Protein AF-A0A524NA85-F1 (afdb_monomer_lite)

Foldseek 3Di:
DDDDDDDDDDDDDDDDDDDDDDDDDDDDDDDDDDDDDDPPDDDDAQDADDLVCLVVVLVVLLVVLVVLLVVLVPDCLLVVLVVLLVVLVVVLVVLVVVCVVPVLLPDDLVVLVVSLVSLVVSLVSLVVSLVVLVVVLVVLVVVLVVLVSVLSRLVVNLVVCVVVVHDPVSNVSSVVSNVSSVVSNVSSVVSSVSSVVSNVSSVVVSVSSVVVSVVSVVSSVSNVVVVVPPPDDPPVPDPDDPVNVVVVVVVVVVVVVVVVVVVVVVCVVCVVVVVVVVVVVVVVVVVVVVVVVVVVVVVVVVVVVVVVVVVVVVVVVVVVVPPDDDDD

pLDDT: mean 80.87, std 17.35, range [33.59, 98.19]

Sequence (328 aa):
MIAPLLHVVSVLAVGLCLAGSPQPALAQAESPPKPAATEADKPPQPAPIAVADIAGEAAKLESSLKKRVSDVEQSDLVERATKVLDELIAEIATHQESIEAGNIEQLAANDLSRLETTWAATGDELAKLAAALKDAVSKVGDELAEIAVLVDQWKRTGEGARGESAPDTVLAEISSIDKQLEKTRKTLEKHRNDILEVQSRSSKQRDTIQSALEKIQTARSAALGRLLERNSEPLWRVTPSRETFEQGIAELRARYAAANDARERYVSRQRERVVLNLLAMIVLFLMMRRARKVLDTASDSGRAMAAGKELRDALLERFAAGGHAPQG

Radius of gyration: 38.96 Å; chains: 1; bounding box: 89×121×94 Å

Structure (mmCIF, N/CA/C/O backbone):
data_AF-A0A524NA85-F1
#
_entry.id   AF-A0A524NA85-F1
#
loop_
_atom_site.group_PDB
_atom_site.id
_atom_site.type_symbol
_atom_site.label_atom_id
_atom_site.label_alt_id
_atom_site.label_comp_id
_atom_site.label_asym_id
_atom_site.label_entity_id
_atom_site.label_seq_id
_atom_site.pdbx_PDB_ins_code
_atom_site.Cartn_x
_atom_site.Cartn_y
_atom_site.Cartn_z
_atom_site.occupancy
_atom_site.B_iso_or_equiv
_atom_site.auth_seq_id
_atom_site.auth_comp_id
_atom_site.auth_asym_id
_atom_site.auth_atom_id
_atom_site.pdbx_PDB_model_num
ATOM 1 N N . MET A 1 1 ? 5.948 -24.600 8.106 1.00 33.81 1 MET A N 1
ATOM 2 C CA . MET A 1 1 ? 5.390 -25.949 7.881 1.00 33.81 1 MET A CA 1
ATOM 3 C C . MET A 1 1 ? 4.333 -25.859 6.786 1.00 33.81 1 MET A C 1
ATOM 5 O O . MET A 1 1 ? 3.397 -25.102 6.956 1.00 33.81 1 MET A O 1
ATOM 9 N N . ILE A 1 2 ? 4.570 -26.588 5.687 1.00 37.78 2 ILE A N 1
ATOM 10 C CA . ILE A 1 2 ? 3.618 -27.300 4.805 1.00 37.78 2 ILE A CA 1
ATOM 11 C C . ILE A 1 2 ? 2.470 -26.491 4.146 1.00 37.78 2 ILE A C 1
ATOM 13 O O . ILE A 1 2 ? 1.509 -26.090 4.785 1.00 37.78 2 ILE A O 1
ATOM 17 N N . ALA A 1 3 ? 2.593 -26.343 2.819 1.00 46.75 3 ALA A N 1
ATOM 18 C CA . ALA A 1 3 ? 1.582 -25.917 1.836 1.00 46.75 3 ALA A CA 1
ATOM 19 C C . ALA A 1 3 ? 0.400 -26.925 1.734 1.00 46.75 3 ALA A C 1
ATOM 21 O O . ALA A 1 3 ? 0.538 -28.012 2.298 1.00 46.75 3 ALA A O 1
ATOM 22 N N . PRO A 1 4 ? -0.707 -26.682 0.983 1.00 62.34 4 PRO A N 1
ATOM 23 C CA . PRO A 1 4 ? -0.631 -26.729 -0.490 1.00 62.34 4 PRO A CA 1
ATOM 24 C C . PRO A 1 4 ? -1.689 -25.932 -1.306 1.00 62.34 4 PRO A C 1
ATOM 26 O O . PRO A 1 4 ? -2.696 -25.460 -0.796 1.00 62.34 4 PRO A O 1
ATOM 29 N N . LEU A 1 5 ? -1.375 -25.826 -2.607 1.00 44.06 5 LEU A N 1
ATOM 30 C CA . LEU A 1 5 ? -2.202 -25.937 -3.828 1.00 44.06 5 LEU A CA 1
ATOM 31 C C . LEU A 1 5 ? -3.695 -25.517 -3.827 1.00 44.06 5 LEU A C 1
ATOM 33 O O . LEU A 1 5 ? -4.489 -26.004 -3.038 1.00 44.06 5 LEU A O 1
ATOM 37 N N . LEU A 1 6 ? -4.115 -24.621 -4.738 1.00 46.22 6 LEU A N 1
ATOM 38 C CA . LEU A 1 6 ? -4.515 -24.875 -6.150 1.00 46.22 6 LEU A CA 1
ATOM 39 C C . LEU A 1 6 ? -5.863 -25.619 -6.268 1.00 46.22 6 LEU A C 1
ATOM 41 O O . LEU A 1 6 ? -5.888 -26.818 -6.036 1.00 46.22 6 LEU A O 1
ATOM 45 N N . HIS A 1 7 ? -6.925 -24.920 -6.708 1.00 44.62 7 HIS A N 1
ATOM 46 C CA . HIS A 1 7 ? -7.988 -25.371 -7.638 1.00 44.62 7 HIS A CA 1
ATOM 47 C C . HIS A 1 7 ? -9.081 -24.283 -7.777 1.00 44.62 7 HIS A C 1
ATOM 49 O O . HIS A 1 7 ? -9.559 -23.784 -6.769 1.00 44.62 7 HIS A O 1
ATOM 55 N N . VAL A 1 8 ? -9.344 -23.732 -8.975 1.00 43.41 8 VAL A N 1
ATOM 56 C CA . VAL A 1 8 ? -10.322 -24.157 -10.026 1.00 43.41 8 VAL A CA 1
ATOM 57 C C . VAL A 1 8 ? -11.349 -23.006 -10.147 1.00 43.41 8 VAL A C 1
ATOM 59 O O . VAL A 1 8 ? -11.727 -22.443 -9.131 1.00 43.41 8 VAL A O 1
ATOM 62 N N . VAL A 1 9 ? -11.608 -22.402 -11.315 1.00 41.72 9 VAL A N 1
ATOM 63 C CA . VAL A 1 9 ? -12.720 -22.625 -12.284 1.00 41.72 9 VAL A CA 1
ATOM 64 C C . VAL A 1 9 ? -12.604 -21.398 -13.238 1.00 41.72 9 VAL A C 1
ATOM 66 O O . VAL A 1 9 ? -12.523 -20.287 -12.735 1.00 41.72 9 VAL A O 1
ATOM 69 N N . SER A 1 10 ? -12.268 -21.453 -14.536 1.00 36.44 10 SER A N 1
ATOM 70 C CA . SER A 1 10 ? -13.016 -21.880 -15.739 1.00 36.44 10 SER A CA 1
ATOM 71 C C . SER A 1 10 ? -14.399 -21.224 -15.938 1.00 36.44 10 SER A C 1
ATOM 73 O O . SER A 1 10 ? -15.140 -21.096 -14.984 1.00 36.44 10 SER A O 1
ATOM 75 N N . VAL A 1 11 ? -14.783 -20.936 -17.196 1.00 39.78 11 VAL A N 1
ATOM 76 C CA . VAL A 1 11 ? -16.136 -20.500 -17.658 1.00 39.78 11 VAL A CA 1
ATOM 77 C C . VAL A 1 11 ? -16.405 -18.986 -17.435 1.00 39.78 11 VAL A C 1
ATOM 79 O O . VAL A 1 11 ? -16.115 -18.480 -16.365 1.00 39.78 11 VAL A O 1
ATOM 82 N N . LEU A 1 12 ? -16.880 -18.121 -18.350 1.00 33.59 12 LEU A N 1
ATOM 83 C CA . LEU A 1 12 ? -17.753 -18.155 -19.544 1.00 33.59 12 LEU A CA 1
ATOM 84 C C . LEU A 1 12 ? -17.416 -16.877 -20.376 1.00 33.59 12 LEU A C 1
ATOM 86 O O . LEU A 1 12 ? -17.226 -15.819 -19.790 1.00 33.59 12 LEU A O 1
ATOM 90 N N . ALA A 1 13 ? -17.080 -16.916 -21.666 1.00 33.75 13 ALA A N 1
ATOM 91 C CA . ALA A 1 13 ? -17.944 -16.791 -22.851 1.00 33.75 13 ALA A CA 1
ATOM 92 C C . ALA A 1 13 ? -19.014 -15.656 -22.880 1.00 33.75 13 ALA A C 1
ATOM 94 O O . ALA A 1 13 ? -19.858 -15.558 -21.998 1.00 33.75 13 ALA A O 1
ATOM 95 N N . VAL A 1 14 ? -19.038 -14.964 -24.037 1.00 39.09 14 VAL A N 1
ATOM 96 C CA . VAL A 1 14 ? -20.156 -14.250 -24.710 1.00 39.09 14 VAL A CA 1
ATOM 97 C C . VAL A 1 14 ? -20.380 -12.749 -24.425 1.00 39.09 14 VAL A C 1
ATOM 99 O O . VAL A 1 14 ? -20.640 -12.333 -23.305 1.00 39.09 14 VAL A O 1
ATOM 102 N N . GLY A 1 15 ? -20.425 -11.976 -25.524 1.00 34.25 15 GLY A N 1
ATOM 103 C CA . GLY A 1 15 ? -21.054 -10.648 -25.660 1.00 34.25 15 GLY A CA 1
ATOM 104 C C . GLY A 1 15 ? -20.053 -9.581 -26.124 1.00 34.25 15 GLY A C 1
ATOM 105 O O . GLY A 1 15 ? -19.052 -9.382 -25.462 1.00 34.25 15 GLY A O 1
ATOM 106 N N . LEU A 1 16 ? -20.214 -8.853 -27.233 1.00 39.84 16 LEU A N 1
ATOM 107 C CA . LEU A 1 16 ? -21.451 -8.226 -27.689 1.00 39.84 16 LEU A CA 1
ATOM 108 C C . LEU A 1 16 ? -21.350 -7.848 -29.184 1.00 39.84 16 LEU A C 1
ATOM 110 O O . LEU A 1 16 ? -20.453 -7.111 -29.591 1.00 39.84 16 LEU A O 1
ATOM 114 N N . CYS A 1 17 ? -22.284 -8.352 -29.994 1.00 35.56 17 CYS A N 1
ATOM 115 C CA . CYS A 1 17 ? -22.597 -7.821 -31.320 1.00 35.56 17 CYS A CA 1
ATOM 116 C C . CYS A 1 17 ? -23.683 -6.738 -31.218 1.00 35.56 17 CYS A C 1
ATOM 118 O O . CYS A 1 17 ? -24.472 -6.710 -30.277 1.00 35.56 17 CYS A O 1
ATOM 120 N N . LEU A 1 18 ? -23.682 -5.882 -32.239 1.00 43.84 18 LEU A N 1
ATOM 121 C CA . LEU A 1 18 ? -24.542 -4.739 -32.533 1.00 43.84 18 LEU A CA 1
ATOM 122 C C . LEU A 1 18 ? -26.054 -4.900 -32.269 1.00 43.84 18 LEU A C 1
ATOM 124 O O . LEU A 1 18 ? -26.660 -5.867 -32.716 1.00 43.84 18 LEU A O 1
ATOM 128 N N . ALA A 1 19 ? -26.656 -3.839 -31.719 1.00 39.47 19 ALA A N 1
ATOM 129 C CA . ALA A 1 19 ? -27.925 -3.201 -32.125 1.00 39.47 19 ALA A CA 1
ATOM 130 C C . ALA A 1 19 ? -28.069 -1.925 -31.255 1.00 39.47 19 ALA A C 1
ATOM 132 O O . ALA A 1 19 ? -27.921 -2.001 -30.045 1.00 39.47 19 ALA A O 1
ATOM 133 N N . GLY A 1 20 ? -28.243 -0.696 -31.747 1.00 48.06 20 GLY A N 1
ATOM 134 C CA . GLY A 1 20 ? -29.116 -0.289 -32.838 1.00 48.06 20 GLY A CA 1
ATOM 135 C C . GLY A 1 20 ? -30.562 -0.252 -32.345 1.00 48.06 20 GLY A C 1
ATOM 136 O O . GLY A 1 20 ? -31.333 -1.143 -32.679 1.00 48.06 20 GLY A O 1
ATOM 137 N N . SER A 1 21 ? -30.939 0.729 -31.520 1.00 44.69 21 SER A N 1
ATOM 138 C CA . SER A 1 21 ? -32.351 0.988 -31.210 1.00 44.69 21 SER A CA 1
ATOM 139 C C . SER A 1 21 ? -32.636 2.489 -31.092 1.00 44.69 21 SER A C 1
ATOM 141 O O . SER A 1 21 ? -31.825 3.217 -30.517 1.00 44.69 21 SER A O 1
ATOM 143 N N . PRO A 1 22 ? -33.749 2.957 -31.687 1.00 46.53 22 PRO A N 1
ATOM 144 C CA . PRO A 1 22 ? -34.073 4.366 -31.842 1.00 46.53 22 PRO A CA 1
ATOM 145 C C . PRO A 1 22 ? -34.654 4.950 -30.556 1.00 46.53 22 PRO A C 1
ATOM 147 O O . PRO A 1 22 ? -35.386 4.291 -29.820 1.00 46.53 22 PRO A O 1
ATOM 150 N N . GLN A 1 23 ? -34.344 6.218 -30.321 1.00 49.06 23 GLN A N 1
ATOM 151 C CA . GLN A 1 23 ? -34.847 7.014 -29.213 1.00 49.06 23 GLN A CA 1
ATOM 152 C C . GLN A 1 23 ? -36.262 7.516 -29.546 1.00 49.06 23 GLN A C 1
ATOM 154 O O . GLN A 1 23 ? -36.413 8.281 -30.503 1.00 49.06 23 GLN A O 1
ATOM 159 N N . PRO A 1 24 ? -37.312 7.119 -28.804 1.00 51.44 24 PRO A N 1
ATOM 160 C CA . PRO A 1 24 ? -38.609 7.750 -28.938 1.00 51.44 24 PRO A CA 1
ATOM 161 C C . PRO A 1 24 ? -38.590 9.078 -28.179 1.00 51.44 24 PRO A C 1
ATOM 163 O O . PRO A 1 24 ? -38.275 9.139 -26.990 1.00 51.44 24 PRO A O 1
ATOM 166 N N . ALA A 1 25 ? -38.930 10.150 -28.891 1.00 50.50 25 ALA A N 1
ATOM 167 C CA . ALA A 1 25 ? -39.283 11.427 -28.297 1.00 50.50 25 ALA A CA 1
ATOM 168 C C . ALA A 1 25 ? -40.523 11.227 -27.414 1.00 50.50 25 ALA A C 1
ATOM 170 O O . ALA A 1 25 ? -41.603 10.919 -27.920 1.00 50.50 25 ALA A O 1
ATOM 171 N N . LEU A 1 26 ? -40.362 11.384 -26.100 1.00 47.22 26 LEU A N 1
ATOM 172 C CA . LEU A 1 26 ? -41.480 11.454 -25.171 1.00 47.22 26 LEU A CA 1
ATOM 173 C C . LEU A 1 26 ? -41.713 12.902 -24.763 1.00 47.22 26 LEU A C 1
ATOM 175 O O . LEU A 1 26 ? -40.824 13.606 -24.284 1.00 47.22 26 LEU A O 1
ATOM 179 N N . ALA A 1 27 ? -42.947 13.303 -25.035 1.00 43.19 27 ALA A N 1
ATOM 180 C CA . ALA A 1 27 ? -43.560 14.575 -24.747 1.00 43.19 27 ALA A CA 1
ATOM 181 C C . ALA A 1 27 ? -43.449 14.957 -23.265 1.00 43.19 27 ALA A C 1
ATOM 183 O O . ALA A 1 27 ? -43.612 14.125 -22.372 1.00 43.19 27 ALA A O 1
ATOM 184 N N . GLN A 1 28 ? -43.250 16.252 -23.025 1.00 48.69 28 GLN A N 1
ATOM 185 C CA . GLN A 1 28 ? -43.549 16.884 -21.747 1.00 48.69 28 GLN A CA 1
ATOM 186 C C . GLN A 1 28 ? -45.054 16.760 -21.488 1.00 48.69 28 GLN A C 1
ATOM 188 O O . GLN A 1 28 ? -45.861 17.419 -22.140 1.00 48.69 28 GLN A O 1
ATOM 193 N N . ALA A 1 29 ? -45.422 15.889 -20.551 1.00 45.97 29 ALA A N 1
ATOM 194 C CA . ALA A 1 29 ? -46.741 15.871 -19.943 1.00 45.97 29 ALA A CA 1
ATOM 195 C C . ALA A 1 29 ? -46.635 16.544 -18.571 1.00 45.97 29 ALA A C 1
ATOM 197 O O . ALA A 1 29 ? -46.071 16.002 -17.624 1.00 45.97 29 ALA A O 1
ATOM 198 N N . GLU A 1 30 ? -47.150 17.762 -18.508 1.00 51.50 30 GLU A N 1
ATOM 199 C CA . GLU A 1 30 ? -47.366 18.553 -17.306 1.00 51.50 30 GLU A CA 1
ATOM 200 C C . GLU A 1 30 ? -48.639 18.049 -16.607 1.00 51.50 30 GLU A C 1
ATOM 202 O O . GLU A 1 30 ? -49.682 17.949 -17.254 1.00 51.50 30 GLU A O 1
ATOM 207 N N . SER A 1 31 ? -48.564 17.676 -15.322 1.00 46.69 31 SER A N 1
ATOM 208 C CA . SER A 1 31 ? -49.697 17.358 -14.422 1.00 46.69 31 SER A CA 1
ATOM 209 C C . SER A 1 31 ? -49.175 17.117 -12.979 1.00 46.69 31 SER A C 1
ATOM 211 O O . SER A 1 31 ? -48.002 16.787 -12.822 1.00 46.69 31 SER A O 1
ATOM 213 N N . PRO A 1 32 ? -50.004 17.170 -11.912 1.00 48.16 32 PRO A N 1
ATOM 214 C CA . PRO A 1 32 ? -50.450 18.337 -11.130 1.00 48.16 32 PRO A CA 1
ATOM 215 C C . PRO A 1 32 ? -50.028 18.198 -9.630 1.00 48.16 32 PRO A C 1
ATOM 217 O O . PRO A 1 32 ? -49.382 17.214 -9.269 1.00 48.16 32 PRO A O 1
ATOM 220 N N . PRO A 1 33 ? -50.368 19.129 -8.707 1.00 63.00 33 PRO A N 1
ATOM 221 C CA . PRO A 1 33 ? -49.812 19.118 -7.348 1.00 63.00 33 PRO A CA 1
ATOM 222 C C . PRO A 1 33 ? -50.601 18.238 -6.363 1.00 63.00 33 PRO A C 1
ATOM 224 O O . PRO A 1 33 ? -51.818 18.390 -6.250 1.00 63.00 33 PRO A O 1
ATOM 227 N N . LYS A 1 34 ? -49.906 17.383 -5.588 1.00 45.41 34 LYS A N 1
ATOM 228 C CA . LYS A 1 34 ? -50.287 16.864 -4.243 1.00 45.41 34 LYS A CA 1
ATOM 229 C C . LYS A 1 34 ? -49.275 15.804 -3.750 1.00 45.41 34 LYS A C 1
ATOM 231 O O . LYS A 1 34 ? -48.627 15.216 -4.606 1.00 45.41 34 LYS A O 1
ATOM 236 N N . PRO A 1 35 ? -49.279 15.352 -2.475 1.00 47.53 35 PRO A N 1
ATOM 237 C CA . PRO A 1 35 ? -49.564 15.961 -1.164 1.00 47.53 35 PRO A CA 1
ATOM 238 C C . PRO A 1 35 ? -48.346 15.858 -0.202 1.00 47.53 35 PRO A C 1
ATOM 240 O O . PRO A 1 35 ? -47.315 15.290 -0.537 1.00 47.53 35 PRO A O 1
ATOM 243 N N . ALA A 1 36 ? -48.517 16.407 1.006 1.00 46.81 36 ALA A N 1
ATOM 244 C CA . ALA A 1 36 ? -47.624 16.389 2.168 1.00 46.81 36 ALA A CA 1
ATOM 245 C C . ALA A 1 36 ? -46.682 15.175 2.303 1.00 46.81 36 ALA A C 1
ATOM 247 O O . ALA A 1 36 ? -47.109 14.022 2.278 1.00 46.81 36 ALA A O 1
ATOM 248 N N . ALA A 1 37 ? -45.406 15.489 2.537 1.00 45.19 37 ALA A N 1
ATOM 249 C CA . ALA A 1 37 ? -44.364 14.551 2.907 1.00 45.19 37 ALA A CA 1
ATOM 250 C C . ALA A 1 37 ? -44.722 13.830 4.215 1.00 45.19 37 ALA A C 1
ATOM 252 O O . ALA A 1 37 ? -44.787 14.438 5.282 1.00 45.19 37 ALA A O 1
ATOM 253 N N . THR A 1 38 ? -44.938 12.521 4.118 1.00 43.16 38 THR A N 1
ATOM 254 C CA . THR A 1 38 ? -44.753 11.593 5.231 1.00 43.16 38 THR A CA 1
ATOM 255 C C . THR A 1 38 ? -43.283 11.642 5.643 1.00 43.16 38 THR A C 1
ATOM 257 O O . THR A 1 38 ? -42.401 11.566 4.786 1.00 43.16 38 THR A O 1
ATOM 260 N N . GLU A 1 39 ? -43.031 11.801 6.943 1.00 49.53 39 GLU A N 1
ATOM 261 C CA . GLU A 1 39 ? -41.713 11.677 7.563 1.00 49.53 39 GLU A CA 1
ATOM 262 C C . GLU A 1 39 ? -41.069 10.354 7.135 1.00 49.53 39 GLU A C 1
ATOM 264 O O . GLU A 1 39 ? -41.467 9.271 7.563 1.00 49.53 39 GLU A O 1
ATOM 269 N N . ALA A 1 40 ? -40.089 10.451 6.239 1.00 48.12 40 ALA A N 1
ATOM 270 C CA . ALA A 1 40 ? -39.233 9.344 5.871 1.00 48.12 40 ALA A CA 1
ATOM 271 C C . ALA A 1 40 ? -38.269 9.068 7.032 1.00 48.12 40 ALA A C 1
ATOM 273 O O . ALA A 1 40 ? -37.342 9.835 7.292 1.00 48.12 40 ALA A O 1
ATOM 274 N N . ASP A 1 41 ? -38.580 7.994 7.750 1.00 49.19 41 ASP A N 1
ATOM 275 C CA . ASP A 1 41 ? -37.670 6.965 8.253 1.00 49.19 41 ASP A CA 1
ATOM 276 C C . ASP A 1 41 ? -36.226 7.434 8.513 1.00 49.19 41 ASP A C 1
ATOM 278 O O . ASP A 1 41 ? -35.323 7.352 7.676 1.00 49.19 41 ASP A O 1
ATOM 282 N N . LYS A 1 42 ? -36.016 7.960 9.722 1.00 47.09 42 LYS A N 1
ATOM 283 C CA . LYS A 1 42 ? -34.685 8.216 10.271 1.00 47.09 42 LYS A CA 1
ATOM 284 C C . LYS A 1 42 ? -34.080 6.845 10.608 1.00 47.09 42 LYS A C 1
ATOM 286 O O . LYS A 1 42 ? -34.735 6.098 11.335 1.00 47.09 42 LYS A O 1
ATOM 291 N N . PRO A 1 43 ? -32.863 6.501 10.141 1.00 54.38 43 PRO A N 1
ATOM 292 C CA . PRO A 1 43 ? -32.257 5.207 10.445 1.00 54.38 43 PRO A CA 1
ATOM 293 C C . PRO A 1 43 ? -32.261 4.952 11.962 1.00 54.38 43 PRO A C 1
ATOM 295 O O . PRO A 1 43 ? -32.035 5.900 12.730 1.00 54.38 43 PRO A O 1
ATOM 298 N N . PRO A 1 44 ? -32.545 3.709 12.404 1.00 57.38 44 PRO A N 1
ATOM 299 C CA . PRO A 1 44 ? -32.709 3.384 13.811 1.00 57.38 44 PRO A CA 1
ATOM 300 C C . PRO A 1 44 ? -31.453 3.782 14.580 1.00 57.38 44 PRO A C 1
ATOM 302 O O . PRO A 1 44 ? -30.348 3.301 14.338 1.00 57.38 44 PRO A O 1
ATOM 305 N N . GLN A 1 45 ? -31.639 4.730 15.487 1.00 60.31 45 GLN A N 1
ATOM 306 C CA . GLN A 1 45 ? -30.587 5.257 16.337 1.00 60.31 45 GLN A CA 1
ATOM 307 C C . GLN A 1 45 ? -30.122 4.176 17.330 1.00 60.31 45 GLN A C 1
ATOM 309 O O . GLN A 1 45 ? -30.975 3.483 17.885 1.00 60.31 45 GLN A O 1
ATOM 314 N N . PRO A 1 46 ? -28.804 4.034 17.598 1.00 72.12 46 PRO A N 1
ATOM 315 C CA . PRO A 1 46 ? -28.308 3.030 18.539 1.00 72.12 46 PRO A CA 1
ATOM 316 C C . PRO A 1 46 ? -28.941 3.206 19.924 1.00 72.12 46 PRO A C 1
ATOM 318 O O . PRO A 1 46 ? -28.941 4.311 20.480 1.00 72.12 46 PRO A O 1
ATOM 321 N N . ALA A 1 47 ? -29.519 2.121 20.442 1.00 74.69 47 ALA A N 1
ATOM 322 C CA . ALA A 1 47 ? -30.219 2.113 21.719 1.00 74.69 47 ALA A CA 1
ATOM 323 C C . ALA A 1 47 ? -29.229 2.215 22.899 1.00 74.69 47 ALA A C 1
ATOM 325 O O . ALA A 1 47 ? -28.139 1.631 22.830 1.00 74.69 47 ALA A O 1
ATOM 326 N N . PRO A 1 48 ? -29.587 2.947 23.971 1.00 76.31 48 PRO A N 1
ATOM 327 C CA . PRO A 1 48 ? -28.769 3.041 25.176 1.00 76.31 48 PRO A CA 1
ATOM 328 C C . PRO A 1 48 ? -28.647 1.682 25.879 1.00 76.31 48 PRO A C 1
ATOM 330 O O . PRO A 1 48 ? -29.569 0.867 25.846 1.00 76.31 48 PRO A O 1
ATOM 333 N N . ILE A 1 49 ? -27.497 1.450 26.515 1.00 77.56 49 ILE A N 1
ATOM 334 C CA . ILE A 1 49 ? -27.222 0.230 27.287 1.00 77.56 49 ILE A CA 1
ATOM 335 C C . ILE A 1 49 ? -27.887 0.368 28.662 1.00 77.56 49 ILE A C 1
ATOM 337 O O . ILE A 1 49 ? -27.787 1.419 29.297 1.00 77.56 49 ILE A O 1
ATOM 341 N N . ALA A 1 50 ? -28.568 -0.682 29.125 1.00 80.81 50 ALA A N 1
ATOM 342 C CA . ALA A 1 50 ? -29.197 -0.688 30.443 1.00 80.81 50 ALA A CA 1
ATOM 343 C C . ALA A 1 50 ? -28.140 -0.614 31.556 1.00 80.81 50 ALA A C 1
ATOM 345 O O . ALA A 1 50 ? -27.097 -1.260 31.467 1.00 80.81 50 ALA A O 1
ATOM 346 N N . VAL A 1 51 ? -28.428 0.120 32.638 1.00 74.69 51 VAL A N 1
ATOM 347 C CA . VAL A 1 51 ? -27.465 0.369 33.731 1.00 74.69 51 VAL A CA 1
ATOM 348 C C . VAL A 1 51 ? -26.908 -0.923 34.344 1.00 74.69 51 VAL A C 1
ATOM 350 O O . VAL A 1 51 ? -25.738 -0.971 34.717 1.00 74.69 51 VAL A O 1
ATOM 353 N N . ALA A 1 52 ? -27.710 -1.991 34.388 1.00 77.81 52 ALA A N 1
ATOM 354 C CA . ALA A 1 52 ? -27.302 -3.299 34.904 1.00 77.81 52 ALA A CA 1
ATOM 355 C C . ALA A 1 52 ? -26.224 -4.003 34.054 1.00 77.81 52 ALA A C 1
ATOM 357 O O . ALA A 1 52 ? -25.446 -4.787 34.595 1.00 77.81 52 ALA A O 1
ATOM 358 N N . ASP A 1 53 ? -26.151 -3.707 32.754 1.00 87.00 53 ASP A N 1
ATOM 359 C CA . ASP A 1 53 ? -25.263 -4.388 31.803 1.00 87.00 53 ASP A CA 1
ATOM 360 C C . ASP A 1 53 ? -23.968 -3.605 31.522 1.00 87.00 53 ASP A C 1
ATOM 362 O O . ASP A 1 53 ? -23.054 -4.132 30.881 1.00 87.00 53 ASP A O 1
ATOM 366 N N . ILE A 1 54 ? -23.858 -2.365 32.022 1.00 85.06 54 ILE A N 1
ATOM 367 C CA . ILE A 1 54 ? -22.755 -1.436 31.719 1.00 85.06 54 ILE A CA 1
ATOM 368 C C . ILE A 1 54 ? -21.386 -2.063 31.982 1.00 85.06 54 ILE A C 1
ATOM 370 O O . ILE A 1 54 ? -20.543 -2.038 31.091 1.00 85.06 54 ILE A O 1
ATOM 374 N N . ALA A 1 55 ? -21.172 -2.670 33.151 1.00 84.56 55 ALA A N 1
ATOM 375 C CA . ALA A 1 55 ? -19.872 -3.245 33.503 1.00 84.56 55 ALA A CA 1
ATOM 376 C C . ALA A 1 55 ? -19.473 -4.417 32.583 1.00 84.56 55 ALA A C 1
ATOM 378 O O . ALA A 1 55 ? -18.307 -4.588 32.221 1.00 84.56 55 ALA A O 1
ATOM 379 N N . GLY A 1 56 ? -20.452 -5.230 32.167 1.00 87.69 56 GLY A N 1
ATOM 380 C CA . GLY A 1 56 ? -20.222 -6.358 31.266 1.00 87.69 56 GLY A CA 1
ATOM 381 C C . GLY A 1 56 ? -19.881 -5.909 29.845 1.00 87.69 56 GLY A C 1
ATOM 382 O O . GLY A 1 56 ? -18.944 -6.431 29.237 1.00 87.69 56 GLY A O 1
ATOM 383 N N . GLU A 1 57 ? -20.616 -4.930 29.320 1.00 89.25 57 GLU A N 1
ATOM 384 C CA . GLU A 1 57 ? -20.364 -4.358 27.993 1.00 89.25 57 GLU A CA 1
ATOM 385 C C . GLU A 1 57 ? -19.090 -3.504 27.959 1.00 89.25 57 GLU A C 1
ATOM 387 O O . GLU A 1 57 ? -18.342 -3.568 26.981 1.00 89.25 57 GLU A O 1
ATOM 392 N N . ALA A 1 58 ? -18.777 -2.787 29.043 1.00 88.75 58 ALA A N 1
ATOM 393 C CA . ALA A 1 58 ? -17.524 -2.058 29.206 1.00 88.75 58 ALA A CA 1
ATOM 394 C C . ALA A 1 58 ? -16.328 -3.007 29.070 1.00 88.75 58 ALA A C 1
ATOM 396 O O . ALA A 1 58 ? -15.510 -2.827 28.171 1.00 88.75 58 ALA A O 1
ATOM 397 N N . ALA A 1 59 ? -16.269 -4.086 29.859 1.00 90.00 59 ALA A N 1
ATOM 398 C CA . ALA A 1 59 ? -15.160 -5.043 29.813 1.00 90.00 59 ALA A CA 1
ATOM 399 C C . ALA A 1 59 ? -14.966 -5.686 28.423 1.00 90.00 59 ALA A C 1
ATOM 401 O O . ALA A 1 59 ? -13.834 -5.850 27.949 1.00 90.00 59 ALA A O 1
ATOM 402 N N . LYS A 1 60 ? -16.064 -6.028 27.731 1.00 92.19 60 LYS A N 1
ATOM 403 C CA . LYS A 1 60 ? -16.004 -6.531 26.348 1.00 92.19 60 LYS A CA 1
ATOM 404 C C . LYS A 1 60 ? -15.424 -5.477 25.410 1.00 92.19 60 LYS A C 1
ATOM 406 O O . LYS A 1 60 ? -14.524 -5.793 24.626 1.00 92.19 60 LYS A O 1
ATOM 411 N N . LEU A 1 61 ? -15.904 -4.240 25.504 1.00 94.12 61 LEU A N 1
ATOM 412 C CA . LEU A 1 61 ? -15.434 -3.145 24.671 1.00 94.12 61 LEU A CA 1
ATOM 413 C C . LEU A 1 61 ? -13.950 -2.852 24.911 1.00 94.12 61 LEU A C 1
ATOM 415 O O . LEU A 1 61 ? -13.205 -2.764 23.939 1.00 94.12 61 LEU A O 1
ATOM 419 N N . GLU A 1 62 ? -13.490 -2.787 26.160 1.00 92.38 62 GLU A N 1
ATOM 420 C CA . GLU A 1 62 ? -12.073 -2.568 26.478 1.00 92.38 62 GLU A CA 1
ATOM 421 C C . GLU A 1 62 ? -11.177 -3.624 25.816 1.00 92.38 62 GLU A C 1
ATOM 423 O O . GLU A 1 62 ? -10.160 -3.297 25.196 1.00 92.38 62 GLU A O 1
ATOM 428 N N . SER A 1 63 ? -11.578 -4.899 25.884 1.00 93.81 63 SER A N 1
ATOM 429 C CA . SER A 1 63 ? -10.834 -5.991 25.246 1.00 93.81 63 SER A CA 1
ATOM 430 C C . SER A 1 63 ? -10.782 -5.851 23.717 1.00 93.81 63 SER A C 1
ATOM 432 O O . SER A 1 63 ? -9.731 -6.068 23.107 1.00 93.81 63 SER A O 1
ATOM 434 N N . SER A 1 64 ? -11.888 -5.417 23.104 1.00 94.25 64 SER A N 1
ATOM 435 C CA . SER A 1 64 ? -12.000 -5.169 21.664 1.00 94.25 64 SER A CA 1
ATOM 436 C C . SER A 1 64 ? -11.142 -3.980 21.224 1.00 94.25 64 SER A C 1
ATOM 438 O O . SER A 1 64 ? -10.371 -4.094 20.270 1.00 94.25 64 SER A O 1
ATOM 440 N N . LEU A 1 65 ? -11.196 -2.860 21.953 1.00 94.62 65 LEU A N 1
ATOM 441 C CA . LEU A 1 65 ? -10.387 -1.671 21.677 1.00 94.62 65 LEU A CA 1
ATOM 442 C C . LEU A 1 65 ? -8.894 -1.969 21.816 1.00 94.62 65 LEU A C 1
ATOM 444 O O . LEU A 1 65 ? -8.110 -1.609 20.939 1.00 94.62 65 LEU A O 1
ATOM 448 N N . LYS A 1 66 ? -8.495 -2.689 22.872 1.00 93.25 66 LYS A N 1
ATOM 449 C CA . LYS A 1 66 ? -7.100 -3.095 23.071 1.00 93.25 66 LYS A CA 1
ATOM 450 C C . LYS A 1 66 ? -6.597 -3.973 21.928 1.00 93.25 66 LYS A C 1
ATOM 452 O O . LYS A 1 66 ? -5.466 -3.791 21.484 1.00 93.25 66 LYS A O 1
ATOM 457 N N . LYS A 1 67 ? -7.430 -4.895 21.439 1.00 94.25 67 LYS A N 1
ATOM 458 C CA . LYS A 1 67 ? -7.097 -5.725 20.280 1.00 94.25 67 LYS A CA 1
ATOM 459 C C . LYS A 1 67 ? -6.880 -4.873 19.027 1.00 94.25 67 LYS A C 1
ATOM 461 O O . LYS A 1 67 ? -5.834 -5.004 18.411 1.00 94.25 67 LYS A O 1
ATOM 466 N N . ARG A 1 68 ? -7.795 -3.951 18.708 1.00 94.19 68 ARG A N 1
ATOM 467 C CA . ARG A 1 68 ? -7.673 -3.061 17.534 1.00 94.19 68 ARG A CA 1
ATOM 468 C C . ARG A 1 68 ? -6.405 -2.209 17.574 1.00 94.19 68 ARG A C 1
ATOM 470 O O . ARG A 1 68 ? -5.691 -2.121 16.583 1.00 94.19 68 ARG A O 1
ATOM 477 N N . VAL A 1 69 ? -6.087 -1.627 18.734 1.00 92.50 69 VAL A N 1
ATOM 478 C CA . VAL A 1 69 ? -4.830 -0.881 18.916 1.00 92.50 69 VAL A CA 1
ATOM 479 C C . VAL A 1 69 ? -3.621 -1.792 18.702 1.00 92.50 69 VAL A C 1
ATOM 481 O O . VAL A 1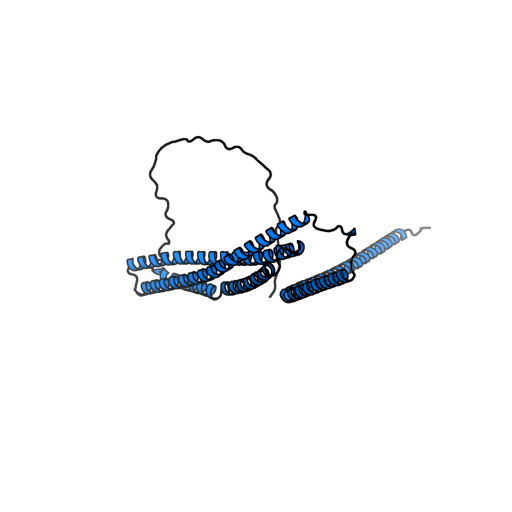 69 ? -2.700 -1.412 17.989 1.00 92.50 69 VAL A O 1
ATOM 484 N N . SER A 1 70 ? -3.640 -3.003 19.262 1.00 93.06 70 SER A N 1
ATOM 485 C CA . SER A 1 70 ? -2.555 -3.971 19.084 1.00 93.06 70 SER A CA 1
ATOM 486 C C . SER A 1 70 ? -2.386 -4.406 17.625 1.00 93.06 70 SER A C 1
ATOM 488 O O . SER A 1 70 ? -1.254 -4.565 17.180 1.00 93.06 70 SER A O 1
ATOM 490 N N . ASP A 1 71 ? -3.477 -4.599 16.883 1.00 90.88 71 ASP A N 1
ATOM 491 C CA . ASP A 1 71 ? -3.440 -4.990 15.470 1.00 90.88 71 ASP A CA 1
ATOM 492 C C . ASP A 1 71 ? -2.791 -3.882 14.616 1.00 90.88 71 ASP A C 1
ATOM 494 O O . ASP A 1 71 ? -1.997 -4.165 13.719 1.00 90.88 71 ASP A O 1
ATOM 498 N N . VAL A 1 72 ? -3.058 -2.613 14.943 1.00 90.81 72 VAL A N 1
ATOM 499 C CA . VAL A 1 72 ? -2.443 -1.444 14.290 1.00 90.81 72 VAL A CA 1
ATOM 500 C C . VAL A 1 72 ? -0.973 -1.284 14.672 1.00 90.81 72 VAL A C 1
ATOM 502 O O . VAL A 1 72 ? -0.144 -1.036 13.803 1.00 90.81 72 VAL A O 1
ATOM 505 N N . GLU A 1 73 ? -0.624 -1.447 15.949 1.00 88.56 73 GLU A N 1
ATOM 506 C CA . GLU A 1 73 ? 0.766 -1.347 16.418 1.00 88.56 73 GLU A CA 1
ATOM 507 C C . GLU A 1 73 ? 1.655 -2.469 15.866 1.00 88.56 73 GLU A C 1
ATOM 509 O O . GLU A 1 73 ? 2.843 -2.257 15.632 1.00 88.56 73 GLU A O 1
ATOM 514 N N . GLN A 1 74 ? 1.089 -3.655 15.633 1.00 90.38 74 GLN A N 1
ATOM 515 C CA . GLN A 1 74 ? 1.789 -4.783 15.012 1.00 90.38 74 GLN A CA 1
ATOM 516 C C . GLN A 1 74 ? 1.779 -4.727 13.479 1.00 90.38 74 GLN A C 1
ATOM 518 O O . GLN A 1 74 ? 2.479 -5.510 12.834 1.00 90.38 74 GLN A O 1
ATOM 523 N N . SER A 1 75 ? 0.994 -3.825 12.886 1.00 90.88 75 SER A N 1
ATOM 524 C CA . SER A 1 75 ? 0.944 -3.638 11.441 1.00 90.88 75 SER A CA 1
ATOM 525 C C . SER A 1 75 ? 2.234 -2.985 10.949 1.00 90.88 75 SER A C 1
ATOM 527 O O . SER A 1 75 ? 2.443 -1.779 11.055 1.00 90.88 75 SER A O 1
ATOM 529 N N . ASP A 1 76 ? 3.083 -3.784 10.314 1.00 92.88 76 ASP A N 1
ATOM 530 C CA . ASP A 1 76 ? 4.278 -3.346 9.588 1.00 92.88 76 ASP A CA 1
ATOM 531 C C . ASP A 1 76 ? 3.948 -2.825 8.174 1.00 92.88 76 ASP A C 1
ATOM 533 O O . ASP A 1 76 ? 4.842 -2.616 7.353 1.00 92.88 76 ASP A O 1
ATOM 537 N N . LEU A 1 77 ? 2.664 -2.628 7.843 1.00 91.81 77 LEU A N 1
ATOM 538 C CA . LEU A 1 77 ? 2.228 -2.235 6.501 1.00 91.81 77 LEU A CA 1
ATOM 539 C C . LEU A 1 77 ? 2.866 -0.920 6.057 1.00 91.81 77 LEU A C 1
ATOM 541 O O . LEU A 1 77 ? 3.407 -0.871 4.958 1.00 91.81 77 LEU A O 1
ATOM 545 N N . VAL A 1 78 ? 2.816 0.124 6.890 1.00 93.88 78 VAL A N 1
ATOM 546 C CA . VAL A 1 78 ? 3.350 1.453 6.541 1.00 93.88 78 VAL A CA 1
ATOM 547 C C . VAL A 1 78 ? 4.862 1.392 6.342 1.00 93.88 78 VAL A C 1
ATOM 549 O O . VAL A 1 78 ? 5.367 1.933 5.362 1.00 93.88 78 VAL A O 1
ATOM 552 N N . GLU A 1 79 ? 5.581 0.689 7.218 1.00 95.12 79 GLU A N 1
ATOM 553 C CA . GLU A 1 79 ? 7.033 0.523 7.115 1.00 95.12 79 GLU A CA 1
ATOM 554 C C . GLU A 1 79 ? 7.414 -0.247 5.843 1.00 95.12 79 GLU A C 1
ATOM 556 O O . GLU A 1 79 ? 8.227 0.224 5.045 1.00 95.12 79 GLU A O 1
ATOM 561 N N . ARG A 1 80 ? 6.768 -1.394 5.591 1.00 94.81 80 ARG A N 1
ATOM 562 C CA . ARG A 1 80 ? 7.001 -2.190 4.377 1.00 94.81 80 ARG A CA 1
ATOM 563 C C . ARG A 1 80 ? 6.643 -1.420 3.113 1.00 94.81 80 ARG A C 1
ATOM 565 O O . ARG A 1 80 ? 7.413 -1.439 2.159 1.00 94.81 80 ARG A O 1
ATOM 572 N N . ALA A 1 81 ? 5.499 -0.739 3.098 1.00 95.06 81 ALA A N 1
ATOM 573 C CA . ALA A 1 81 ? 5.055 0.059 1.962 1.00 95.06 81 ALA A CA 1
ATOM 574 C C . ALA A 1 81 ? 6.008 1.226 1.689 1.00 95.06 81 ALA A C 1
ATOM 576 O O . ALA A 1 81 ? 6.321 1.490 0.532 1.00 95.06 81 ALA A O 1
ATOM 577 N N . THR A 1 82 ? 6.506 1.881 2.740 1.00 96.94 82 THR A N 1
ATOM 578 C CA . THR A 1 82 ? 7.510 2.947 2.633 1.00 96.94 82 THR A CA 1
ATOM 579 C C . THR A 1 82 ? 8.800 2.413 2.031 1.00 96.94 82 THR A C 1
ATOM 581 O O . THR A 1 82 ? 9.285 2.975 1.057 1.00 96.94 82 THR A O 1
ATOM 584 N N . LYS A 1 83 ? 9.308 1.284 2.534 1.00 96.50 83 LYS A N 1
ATOM 585 C CA . LYS A 1 83 ? 10.526 0.663 2.010 1.00 96.50 83 LYS A CA 1
ATOM 586 C C . LYS A 1 83 ? 10.393 0.269 0.537 1.00 96.50 83 LYS A C 1
ATOM 588 O O . LYS A 1 83 ? 11.257 0.610 -0.262 1.00 96.50 83 LYS A O 1
ATOM 593 N N . VAL A 1 84 ? 9.304 -0.412 0.172 1.00 94.50 84 VAL A N 1
ATOM 594 C CA . VAL A 1 84 ? 9.035 -0.788 -1.227 1.00 94.50 84 VAL A CA 1
ATOM 595 C C . VAL A 1 84 ? 8.917 0.458 -2.103 1.00 94.50 84 VAL A C 1
ATOM 597 O O . VAL A 1 84 ? 9.449 0.486 -3.208 1.00 94.50 84 VAL A O 1
ATOM 600 N N . LEU A 1 85 ? 8.254 1.509 -1.616 1.00 96.81 85 LEU A N 1
ATOM 601 C CA . LEU A 1 85 ? 8.144 2.763 -2.350 1.00 96.81 85 LEU A CA 1
ATOM 602 C C . LEU A 1 85 ? 9.506 3.442 -2.538 1.00 96.81 85 LEU A C 1
ATOM 604 O O . LEU A 1 85 ? 9.767 3.947 -3.622 1.00 96.81 85 LEU A O 1
ATOM 608 N N . ASP A 1 86 ? 10.371 3.452 -1.526 1.00 97.25 86 ASP A N 1
ATOM 609 C CA . ASP A 1 86 ? 11.713 4.036 -1.619 1.00 97.25 86 ASP A CA 1
ATOM 610 C C . ASP A 1 86 ? 12.598 3.268 -2.612 1.00 97.25 86 ASP A C 1
ATOM 612 O O . ASP A 1 86 ? 13.300 3.881 -3.418 1.00 97.25 86 ASP A O 1
ATOM 616 N N . GLU A 1 87 ? 12.512 1.934 -2.614 1.00 94.62 87 GLU A N 1
ATOM 617 C CA . GLU A 1 87 ? 13.173 1.077 -3.605 1.00 94.62 87 GLU A CA 1
ATOM 618 C C . GLU A 1 87 ? 12.677 1.390 -5.030 1.00 94.62 87 GLU A C 1
ATOM 620 O O . GLU A 1 87 ? 13.491 1.595 -5.934 1.00 94.62 87 GLU A O 1
ATOM 625 N N . LEU A 1 88 ? 11.358 1.524 -5.218 1.00 93.69 88 LEU A N 1
ATOM 626 C CA . LEU A 1 88 ? 10.759 1.907 -6.501 1.00 93.69 88 LEU A CA 1
ATOM 627 C C . LEU A 1 88 ? 11.159 3.325 -6.932 1.00 93.69 88 LEU A C 1
ATOM 629 O O . LEU A 1 88 ? 11.438 3.543 -8.105 1.00 93.69 88 LEU A O 1
ATOM 633 N N . ILE A 1 89 ? 11.221 4.291 -6.010 1.00 95.75 89 ILE A N 1
ATOM 634 C CA . ILE A 1 89 ? 11.662 5.665 -6.303 1.00 95.75 89 ILE A CA 1
ATOM 635 C C . ILE A 1 89 ? 13.105 5.667 -6.813 1.00 95.75 89 ILE A C 1
ATOM 637 O O . ILE A 1 89 ? 13.406 6.343 -7.796 1.00 95.75 89 ILE A O 1
ATOM 641 N N . ALA A 1 90 ? 13.997 4.909 -6.171 1.00 94.88 90 ALA A N 1
ATOM 642 C CA . ALA A 1 90 ? 15.387 4.803 -6.602 1.00 94.88 90 ALA A CA 1
ATOM 643 C C . ALA A 1 90 ? 15.510 4.152 -7.992 1.00 94.88 90 ALA A C 1
ATOM 645 O O . ALA A 1 90 ? 16.316 4.583 -8.822 1.00 94.88 90 ALA A O 1
ATOM 646 N N . GLU A 1 91 ? 14.686 3.140 -8.270 1.00 91.69 91 GLU A N 1
ATOM 647 C CA . GLU A 1 91 ? 14.620 2.507 -9.585 1.00 91.69 91 GLU A CA 1
ATOM 648 C C . GLU A 1 91 ? 14.091 3.466 -10.665 1.00 91.69 91 GLU A C 1
ATOM 650 O O . GLU A 1 91 ? 14.723 3.610 -11.711 1.00 91.69 91 GLU A O 1
ATOM 655 N N . ILE A 1 92 ? 13.004 4.196 -10.390 1.00 92.44 92 ILE A N 1
ATOM 656 C CA . ILE A 1 92 ? 12.458 5.235 -11.278 1.00 92.44 92 ILE A CA 1
ATOM 657 C C . ILE A 1 92 ? 13.517 6.295 -11.589 1.00 92.44 92 ILE A C 1
ATOM 659 O O . ILE A 1 92 ? 13.700 6.646 -12.752 1.00 92.44 92 ILE A O 1
ATOM 663 N N . ALA A 1 93 ? 14.246 6.775 -10.578 1.00 93.38 93 ALA A N 1
ATOM 664 C CA . ALA A 1 93 ? 15.306 7.762 -10.767 1.00 93.38 93 ALA A CA 1
ATOM 665 C C . ALA A 1 93 ? 16.425 7.236 -11.682 1.00 93.38 93 ALA A C 1
ATOM 667 O O . ALA A 1 93 ? 16.871 7.944 -12.582 1.00 93.38 93 ALA A O 1
ATOM 668 N N . THR A 1 94 ? 16.821 5.971 -11.509 1.00 90.25 94 THR A N 1
ATOM 669 C CA . THR A 1 94 ? 17.826 5.313 -12.363 1.00 90.25 94 THR A CA 1
ATOM 670 C C . THR A 1 94 ? 17.346 5.211 -13.814 1.00 90.25 94 THR A C 1
ATOM 672 O O . THR A 1 94 ? 18.088 5.510 -14.752 1.00 90.25 94 THR A O 1
ATOM 675 N N . HIS A 1 95 ? 16.089 4.811 -14.025 1.00 87.19 95 HIS A N 1
ATOM 676 C CA . HIS A 1 95 ? 15.506 4.736 -15.367 1.00 87.19 95 HIS A CA 1
ATOM 677 C C . HIS A 1 95 ? 15.366 6.119 -15.997 1.00 87.19 95 HIS A C 1
ATOM 679 O O . HIS A 1 95 ? 15.564 6.271 -17.203 1.00 87.19 95 HIS A O 1
ATOM 685 N N . GLN A 1 96 ? 15.064 7.140 -15.201 1.00 89.56 96 GLN A N 1
ATOM 686 C CA . GLN A 1 96 ? 14.951 8.507 -15.682 1.00 89.56 96 GLN A CA 1
ATOM 687 C C . GLN A 1 96 ? 16.305 9.076 -16.110 1.00 89.56 96 GLN A C 1
ATOM 689 O O . GLN A 1 96 ? 16.396 9.658 -17.188 1.00 89.56 96 GLN A O 1
ATOM 694 N N . GLU A 1 97 ? 17.371 8.820 -15.353 1.00 87.31 97 GLU A N 1
ATOM 695 C CA . GLU A 1 97 ? 18.731 9.189 -15.755 1.00 87.31 97 GLU A CA 1
ATOM 696 C C . GLU A 1 97 ? 19.108 8.546 -17.099 1.00 87.31 97 GLU A C 1
ATOM 698 O O . GLU A 1 97 ? 19.720 9.193 -17.943 1.00 87.31 97 GLU A O 1
ATOM 703 N N . SER A 1 98 ? 18.664 7.311 -17.370 1.00 80.25 98 SER A N 1
ATOM 704 C CA . SER A 1 98 ? 18.899 6.668 -18.672 1.00 80.25 98 SER A CA 1
ATOM 705 C C . SER A 1 98 ? 18.198 7.377 -19.843 1.00 80.25 98 SER A C 1
ATOM 707 O O . SER A 1 98 ? 18.745 7.420 -20.947 1.00 80.25 98 SER A O 1
ATOM 709 N N . ILE A 1 99 ? 17.021 7.969 -19.597 1.00 82.19 99 ILE A N 1
ATOM 710 C CA . ILE A 1 99 ? 16.271 8.777 -20.573 1.00 82.19 99 ILE A CA 1
ATOM 711 C C . ILE A 1 99 ? 16.927 10.138 -20.793 1.00 82.19 99 ILE A C 1
ATOM 713 O O . ILE A 1 99 ? 16.855 10.676 -21.893 1.00 82.19 99 ILE A O 1
ATOM 717 N N . GLU A 1 100 ? 17.511 10.723 -19.751 1.00 82.25 100 GLU A N 1
ATOM 718 C CA . GLU A 1 100 ? 18.132 12.047 -19.824 1.00 82.25 100 GLU A CA 1
ATOM 719 C C . GLU A 1 100 ? 19.555 11.981 -20.401 1.00 82.25 100 GLU A C 1
ATOM 721 O O . GLU A 1 100 ? 19.949 12.855 -21.172 1.00 82.25 100 GLU A O 1
ATOM 726 N N . ALA A 1 101 ? 20.314 10.929 -20.079 1.00 78.81 101 ALA A N 1
ATOM 727 C CA . ALA A 1 101 ? 21.679 10.723 -20.560 1.00 78.81 101 ALA A CA 1
ATOM 728 C C . ALA A 1 101 ? 21.733 10.208 -22.006 1.00 78.81 101 ALA A C 1
ATOM 730 O O . ALA A 1 101 ? 22.617 10.588 -22.777 1.00 78.81 101 ALA A O 1
ATOM 731 N N . GLY A 1 102 ? 20.804 9.331 -22.391 1.00 65.88 102 GLY A N 1
ATOM 732 C CA . GLY A 1 102 ? 20.631 8.930 -23.780 1.00 65.88 102 GLY A CA 1
ATOM 733 C C . GLY A 1 102 ? 19.713 9.929 -24.454 1.00 65.88 102 GLY A C 1
ATOM 734 O O . GLY A 1 102 ? 18.588 10.084 -24.011 1.00 65.88 102 GLY A O 1
ATOM 735 N N . ASN A 1 103 ? 20.135 10.593 -25.530 1.00 77.06 103 ASN A N 1
ATOM 736 C CA . ASN A 1 103 ? 19.198 11.361 -26.347 1.00 77.06 103 ASN A CA 1
ATOM 737 C C . ASN A 1 103 ? 18.093 10.400 -26.828 1.00 77.06 103 ASN A C 1
ATOM 739 O O . ASN A 1 103 ? 18.313 9.664 -27.789 1.00 77.06 103 ASN A O 1
ATOM 743 N N . ILE A 1 104 ? 16.953 10.344 -26.123 1.00 82.25 104 ILE A N 1
ATOM 744 C CA . ILE A 1 104 ? 15.923 9.302 -26.285 1.00 82.25 104 ILE A CA 1
ATOM 745 C C . ILE A 1 104 ? 15.421 9.234 -27.727 1.00 82.25 104 ILE A C 1
ATOM 747 O O . ILE A 1 104 ? 15.054 8.178 -28.233 1.00 82.25 104 ILE A O 1
ATOM 751 N N . GLU A 1 105 ? 15.491 10.362 -28.426 1.00 79.56 105 GLU A N 1
ATOM 752 C CA . GLU A 1 105 ? 15.139 10.480 -29.827 1.00 79.56 105 GLU A CA 1
ATOM 753 C C . GLU A 1 105 ? 16.097 9.736 -30.766 1.00 79.56 105 GLU A C 1
ATOM 755 O O . GLU A 1 105 ? 15.710 9.419 -31.885 1.00 79.56 105 GLU A O 1
ATOM 760 N N . GLN A 1 106 ? 17.343 9.477 -30.372 1.00 79.19 106 GLN A N 1
ATOM 761 C CA . GLN A 1 106 ? 18.356 8.770 -31.169 1.00 79.19 106 GLN A CA 1
ATOM 762 C C . GLN A 1 106 ? 18.438 7.270 -30.855 1.00 79.19 106 GLN A C 1
ATOM 764 O O . GLN A 1 106 ? 19.155 6.545 -31.547 1.00 79.19 106 GLN A O 1
ATOM 769 N N . LEU A 1 107 ? 17.712 6.788 -29.841 1.00 82.12 107 LEU A N 1
ATOM 770 C CA . LEU A 1 107 ? 17.694 5.368 -29.496 1.00 82.12 107 LEU A CA 1
ATOM 771 C C . LEU A 1 107 ? 17.052 4.529 -30.608 1.00 82.12 107 LEU A C 1
ATOM 773 O O . LEU A 1 107 ? 16.101 4.941 -31.277 1.00 82.12 107 LEU A O 1
ATOM 777 N N . ALA A 1 108 ? 17.557 3.306 -30.782 1.00 83.69 108 ALA A N 1
ATOM 778 C CA . ALA A 1 108 ? 16.966 2.356 -31.712 1.00 83.69 108 ALA A CA 1
ATOM 779 C C . ALA A 1 108 ? 15.584 1.896 -31.217 1.00 83.69 108 ALA A C 1
ATOM 781 O O . ALA A 1 108 ? 15.329 1.802 -30.015 1.00 83.69 108 ALA A O 1
ATOM 782 N N . ALA A 1 109 ? 14.699 1.517 -32.145 1.00 83.81 109 ALA A N 1
ATOM 783 C CA . ALA A 1 109 ? 13.335 1.082 -31.821 1.00 83.81 109 ALA A CA 1
ATOM 784 C C . ALA A 1 109 ? 13.284 -0.085 -30.810 1.00 83.81 109 ALA A C 1
ATOM 786 O O . ALA A 1 109 ? 12.387 -0.139 -29.968 1.00 83.81 109 ALA A O 1
ATOM 787 N N . ASN A 1 110 ? 14.264 -0.994 -30.858 1.00 83.38 110 ASN A N 1
ATOM 788 C CA . ASN A 1 110 ? 14.370 -2.108 -29.913 1.00 83.38 110 ASN A CA 1
ATOM 789 C C . ASN A 1 110 ? 14.707 -1.638 -28.488 1.00 83.38 110 ASN A C 1
ATOM 791 O O . ASN A 1 110 ? 14.155 -2.172 -27.526 1.00 83.38 110 ASN A O 1
ATOM 795 N N . ASP A 1 111 ? 15.576 -0.634 -28.350 1.00 86.44 111 ASP A N 1
ATOM 796 C CA . ASP A 1 111 ? 15.951 -0.078 -27.047 1.00 86.44 111 ASP A CA 1
ATOM 797 C C . ASP A 1 111 ? 14.771 0.683 -26.428 1.00 86.44 111 ASP A C 1
ATOM 799 O O . ASP A 1 111 ? 14.479 0.503 -25.246 1.00 86.44 111 ASP A O 1
ATOM 803 N N . LEU A 1 112 ? 14.014 1.430 -27.243 1.00 88.81 112 LEU A N 1
ATOM 804 C CA . LEU A 1 112 ? 12.775 2.092 -26.818 1.00 88.81 112 LEU A CA 1
ATOM 805 C C . LEU A 1 112 ? 11.716 1.091 -26.333 1.00 88.81 112 LEU A C 1
ATOM 807 O O . LEU A 1 112 ? 11.108 1.306 -25.291 1.00 88.81 112 LEU A O 1
ATOM 811 N N . SER A 1 113 ? 11.523 -0.031 -27.036 1.00 89.56 113 SER A N 1
ATOM 812 C CA . SER A 1 113 ? 10.569 -1.069 -26.615 1.00 89.56 113 SER A CA 1
ATOM 813 C C . SER A 1 113 ? 10.986 -1.757 -25.307 1.00 89.56 113 SER A C 1
ATOM 815 O O . SER A 1 113 ? 10.144 -2.066 -24.457 1.00 89.56 113 SER A O 1
ATOM 817 N N . ARG A 1 114 ? 12.291 -1.972 -25.107 1.00 89.88 114 ARG A N 1
ATOM 818 C CA . ARG A 1 114 ? 12.822 -2.503 -23.846 1.00 89.88 114 ARG A CA 1
ATOM 819 C C . ARG A 1 114 ? 12.618 -1.520 -22.694 1.00 89.88 114 ARG A C 1
ATOM 821 O O . ARG A 1 114 ? 12.265 -1.942 -21.591 1.00 89.88 114 ARG A O 1
ATOM 828 N N . LEU A 1 115 ? 12.825 -0.233 -22.951 1.00 91.00 115 LEU A N 1
ATOM 829 C CA . LEU A 1 115 ? 12.614 0.825 -21.975 1.00 91.00 115 LEU A CA 1
ATOM 830 C C . LEU A 1 115 ? 11.128 0.927 -21.599 1.00 91.00 115 LEU A C 1
ATOM 832 O O . LEU A 1 115 ? 10.809 0.881 -20.417 1.00 91.00 115 LEU A O 1
ATOM 836 N N . GLU A 1 116 ? 10.225 0.931 -22.583 1.00 92.69 116 GLU A N 1
ATOM 837 C CA . GLU A 1 116 ? 8.766 0.883 -22.384 1.00 92.69 116 GLU A CA 1
ATOM 838 C C . GLU A 1 116 ? 8.359 -0.284 -21.472 1.00 92.69 116 GLU A C 1
ATOM 840 O O . GLU A 1 116 ? 7.657 -0.088 -20.484 1.00 92.69 116 GLU A O 1
ATOM 845 N N . THR A 1 117 ? 8.871 -1.488 -21.750 1.00 93.62 117 THR A N 1
ATOM 846 C CA . THR A 1 117 ? 8.587 -2.686 -20.941 1.00 93.62 117 THR A CA 1
ATOM 847 C C . THR A 1 117 ? 9.080 -2.533 -19.501 1.00 93.62 117 THR A C 1
ATOM 849 O O . THR A 1 117 ? 8.398 -2.943 -18.565 1.00 93.62 117 THR A O 1
ATOM 852 N N . THR A 1 118 ? 10.262 -1.942 -19.320 1.00 92.06 118 THR A N 1
ATOM 853 C CA . THR A 1 118 ? 10.846 -1.704 -17.992 1.00 92.06 118 THR A CA 1
ATOM 854 C C . THR A 1 118 ? 9.992 -0.727 -17.184 1.00 92.06 118 THR A C 1
ATOM 856 O O . THR A 1 118 ? 9.582 -1.052 -16.074 1.00 92.06 118 THR A O 1
ATOM 859 N N . TRP A 1 119 ? 9.644 0.424 -17.766 1.00 94.94 119 TRP A N 1
ATOM 860 C CA . TRP A 1 119 ? 8.791 1.423 -17.116 1.00 94.94 119 TRP A CA 1
ATOM 861 C C . TRP A 1 119 ? 7.386 0.894 -16.815 1.00 94.94 119 TRP A C 1
ATOM 863 O O . TRP A 1 119 ? 6.853 1.158 -15.738 1.00 94.94 119 TRP A O 1
ATOM 873 N N . ALA A 1 120 ? 6.799 0.117 -17.730 1.00 94.62 120 ALA A N 1
ATOM 874 C CA . ALA A 1 120 ? 5.502 -0.517 -17.514 1.00 94.62 120 ALA A CA 1
ATOM 875 C C . ALA A 1 120 ? 5.541 -1.502 -16.334 1.00 94.62 120 ALA A C 1
ATOM 877 O O . ALA A 1 120 ? 4.650 -1.475 -15.489 1.00 94.62 120 ALA A O 1
ATOM 878 N N . ALA A 1 121 ? 6.601 -2.311 -16.218 1.00 93.31 121 ALA A N 1
ATOM 879 C CA . ALA A 1 121 ? 6.765 -3.240 -15.101 1.00 93.31 121 ALA A CA 1
ATOM 880 C C . ALA A 1 121 ? 6.867 -2.511 -13.747 1.00 93.31 121 ALA A C 1
ATOM 882 O O . ALA A 1 121 ? 6.187 -2.892 -12.794 1.00 93.31 121 ALA A O 1
ATOM 883 N N . THR A 1 122 ? 7.649 -1.428 -13.667 1.00 93.25 122 THR A N 1
ATOM 884 C CA . THR A 1 122 ? 7.714 -0.579 -12.463 1.00 93.25 122 THR A CA 1
ATOM 885 C C . THR A 1 122 ? 6.353 0.065 -12.157 1.00 93.25 122 THR A C 1
ATOM 887 O O . THR A 1 122 ? 5.933 0.128 -11.000 1.00 93.25 122 THR A O 1
ATOM 890 N N . GLY A 1 123 ? 5.619 0.489 -13.192 1.00 94.50 123 GLY A N 1
ATOM 891 C CA . GLY A 1 123 ? 4.253 1.006 -13.073 1.00 94.50 123 GLY A CA 1
ATOM 892 C C . GLY A 1 123 ? 3.274 -0.011 -12.484 1.00 94.50 123 GLY A C 1
ATOM 893 O O . GLY A 1 123 ? 2.495 0.332 -11.592 1.00 94.50 123 GLY A O 1
ATOM 894 N N . ASP A 1 124 ? 3.356 -1.271 -12.912 1.00 95.44 124 ASP A N 1
ATOM 895 C CA . ASP A 1 124 ? 2.534 -2.366 -12.391 1.00 95.44 124 ASP A CA 1
ATOM 896 C C . ASP A 1 124 ? 2.822 -2.660 -10.912 1.00 95.44 124 ASP A C 1
ATOM 898 O O . ASP A 1 124 ? 1.904 -2.942 -10.135 1.00 95.44 124 ASP A O 1
ATOM 902 N N . GLU A 1 125 ? 4.089 -2.607 -10.493 1.00 94.19 125 GLU A N 1
ATOM 903 C CA . GLU A 1 125 ? 4.468 -2.774 -9.086 1.00 94.19 125 GLU A CA 1
ATOM 904 C C . GLU A 1 125 ? 3.920 -1.638 -8.216 1.00 94.19 125 GLU A C 1
ATOM 906 O O . GLU A 1 125 ? 3.309 -1.890 -7.171 1.00 94.19 125 GLU A O 1
ATOM 911 N N . LEU A 1 126 ? 4.023 -0.397 -8.693 1.00 95.88 126 LEU A N 1
ATOM 912 C CA . LEU A 1 126 ? 3.454 0.768 -8.023 1.00 95.88 126 LEU A CA 1
ATOM 913 C C . LEU A 1 126 ? 1.916 0.719 -7.964 1.00 95.88 126 LEU A C 1
ATOM 915 O O . LEU A 1 126 ? 1.311 1.136 -6.973 1.00 95.88 126 LEU A O 1
ATOM 919 N N . ALA A 1 127 ? 1.260 0.190 -9.001 1.00 95.75 127 ALA A N 1
ATOM 920 C CA . ALA A 1 127 ? -0.188 -0.006 -9.025 1.00 95.75 127 ALA A CA 1
ATOM 921 C C . ALA A 1 127 ? -0.648 -1.036 -7.981 1.00 95.75 127 ALA A C 1
ATOM 923 O O . ALA A 1 127 ? -1.625 -0.790 -7.270 1.00 95.75 127 ALA A O 1
ATOM 924 N N . LYS A 1 128 ? 0.083 -2.149 -7.826 1.00 94.81 128 LYS A N 1
ATOM 925 C CA . LYS A 1 128 ? -0.184 -3.154 -6.779 1.00 94.81 128 LYS A CA 1
ATOM 926 C C . LYS A 1 128 ? -0.029 -2.564 -5.380 1.00 94.81 128 LYS A C 1
ATOM 928 O O . LYS A 1 128 ? -0.899 -2.778 -4.537 1.00 94.81 128 LYS A O 1
ATOM 933 N N . LEU A 1 129 ? 1.036 -1.793 -5.146 1.00 95.75 129 LEU A N 1
ATOM 934 C CA . LEU A 1 129 ? 1.241 -1.097 -3.875 1.00 95.75 129 LEU A CA 1
ATOM 935 C C . LEU A 1 129 ? 0.080 -0.137 -3.578 1.00 95.75 129 LEU A C 1
ATOM 937 O O . LEU A 1 129 ? -0.473 -0.147 -2.482 1.00 95.75 129 LEU A O 1
ATOM 941 N N . ALA A 1 130 ? -0.339 0.653 -4.566 1.00 95.56 130 ALA A N 1
ATOM 942 C CA . ALA A 1 130 ? -1.441 1.594 -4.400 1.00 95.56 130 ALA A CA 1
ATOM 943 C C . ALA A 1 130 ? -2.792 0.914 -4.133 1.00 95.56 130 ALA A C 1
ATOM 945 O O . ALA A 1 130 ? -3.578 1.433 -3.342 1.00 95.56 130 ALA A O 1
ATOM 946 N N . ALA A 1 131 ? -3.058 -0.241 -4.750 1.00 96.25 131 ALA A N 1
ATOM 947 C CA . ALA A 1 131 ? -4.246 -1.037 -4.451 1.00 96.25 131 ALA A CA 1
ATOM 948 C C . ALA A 1 131 ? -4.231 -1.535 -2.996 1.00 96.25 131 ALA A C 1
ATOM 950 O O . ALA A 1 131 ? -5.205 -1.339 -2.275 1.00 96.25 131 ALA A O 1
ATOM 951 N N . ALA A 1 132 ? -3.097 -2.070 -2.529 1.00 94.62 132 ALA A N 1
ATOM 952 C CA . ALA A 1 132 ? -2.946 -2.510 -1.143 1.00 94.62 132 ALA A CA 1
ATOM 953 C C . ALA A 1 132 ? -3.129 -1.359 -0.132 1.00 94.62 132 ALA A C 1
ATOM 955 O O . ALA A 1 132 ? -3.791 -1.535 0.890 1.00 94.62 132 ALA A O 1
ATOM 956 N N . LEU A 1 133 ? -2.590 -0.169 -0.429 1.00 95.69 133 LEU A N 1
ATOM 957 C CA . LEU A 1 133 ? -2.775 1.028 0.401 1.00 95.69 133 LEU A CA 1
ATOM 958 C C . LEU A 1 133 ? -4.239 1.482 0.422 1.00 95.69 133 LEU A C 1
ATOM 960 O O . LEU A 1 133 ? -4.761 1.804 1.485 1.00 95.69 133 LEU A O 1
ATOM 964 N N . LYS A 1 134 ? -4.922 1.471 -0.729 1.00 96.25 134 LYS A N 1
ATOM 965 C CA . LYS A 1 134 ? -6.346 1.817 -0.821 1.00 96.25 134 LYS A CA 1
ATOM 966 C C . LYS A 1 134 ? -7.204 0.885 0.036 1.00 96.25 134 LYS A C 1
ATOM 968 O O . LYS A 1 134 ? -8.051 1.367 0.787 1.00 96.25 134 LYS A O 1
ATOM 973 N N . ASP A 1 135 ? -6.961 -0.419 -0.046 1.00 95.75 135 ASP A N 1
ATOM 974 C CA . ASP A 1 135 ? -7.676 -1.411 0.758 1.00 95.75 135 ASP A CA 1
ATOM 975 C C . ASP A 1 135 ? -7.421 -1.200 2.256 1.00 95.75 135 ASP A C 1
ATOM 977 O O . ASP A 1 135 ? -8.347 -1.293 3.062 1.00 95.75 135 ASP A O 1
ATOM 981 N N . ALA A 1 136 ? -6.186 -0.862 2.641 1.00 94.75 136 ALA A N 1
ATOM 982 C CA . ALA A 1 136 ? -5.845 -0.544 4.025 1.00 94.75 136 ALA A CA 1
ATOM 983 C C . ALA A 1 136 ? -6.565 0.719 4.532 1.00 94.75 136 ALA A C 1
ATOM 985 O O . ALA A 1 136 ? -7.141 0.692 5.618 1.00 94.75 136 ALA A O 1
ATOM 986 N N . VAL A 1 137 ? -6.609 1.797 3.737 1.00 96.56 137 VAL A N 1
ATOM 987 C CA . VAL A 1 137 ? -7.369 3.014 4.084 1.00 96.56 137 VAL A CA 1
ATOM 988 C C . VAL A 1 137 ? -8.856 2.710 4.250 1.00 96.56 137 VAL A C 1
ATOM 990 O O . VAL A 1 137 ? -9.468 3.237 5.176 1.00 96.56 137 VAL A O 1
ATOM 993 N N . SER A 1 138 ? -9.435 1.870 3.383 1.00 96.19 138 SER A N 1
ATOM 994 C CA . SER A 1 138 ? -10.845 1.474 3.492 1.00 96.19 138 SER A CA 1
ATOM 995 C C . SER A 1 138 ? -11.113 0.754 4.809 1.00 96.19 138 SER A C 1
ATOM 997 O O . SER A 1 138 ? -12.000 1.166 5.545 1.00 96.19 138 SER A O 1
ATOM 999 N N . LYS A 1 139 ? -10.292 -0.247 5.154 1.00 95.06 139 LYS A N 1
ATOM 1000 C CA . LYS A 1 139 ? -10.439 -1.009 6.405 1.00 95.06 139 LYS A CA 1
ATOM 1001 C C . LYS A 1 139 ? -10.363 -0.116 7.640 1.00 95.06 139 LYS A C 1
ATOM 1003 O O . LYS A 1 139 ? -11.226 -0.197 8.504 1.00 95.06 139 LYS A O 1
ATOM 1008 N N . VAL A 1 140 ? -9.375 0.780 7.706 1.00 96.00 140 VAL A N 1
ATOM 1009 C CA . VAL A 1 140 ? -9.260 1.726 8.831 1.00 96.00 140 VAL A CA 1
ATOM 1010 C C . VAL A 1 140 ? -10.437 2.711 8.848 1.00 96.00 140 VAL A C 1
ATOM 1012 O O . VAL A 1 140 ? -10.888 3.123 9.913 1.00 96.00 140 VAL A O 1
ATOM 1015 N N . GLY A 1 141 ? -10.959 3.087 7.677 1.00 96.06 141 GLY A N 1
ATOM 1016 C CA . GLY A 1 141 ? -12.174 3.892 7.552 1.00 96.06 141 GLY A CA 1
ATOM 1017 C C . GLY A 1 141 ? -13.407 3.200 8.135 1.00 96.06 141 GLY A C 1
ATOM 1018 O O . GLY A 1 141 ? -14.149 3.834 8.885 1.00 96.06 141 GLY A O 1
ATOM 1019 N N . ASP A 1 142 ? -13.582 1.911 7.849 1.00 96.25 142 ASP A N 1
ATOM 1020 C CA . ASP A 1 142 ? -14.673 1.095 8.388 1.00 96.25 142 ASP A CA 1
ATOM 1021 C C . ASP A 1 142 ? -14.557 0.969 9.918 1.00 96.25 142 ASP A C 1
ATOM 1023 O O . ASP A 1 142 ? -15.527 1.202 10.639 1.00 96.25 142 ASP A O 1
ATOM 1027 N N . GLU A 1 143 ? -13.351 0.722 10.443 1.00 94.81 143 GLU A N 1
ATOM 1028 C CA . GLU A 1 143 ? -13.104 0.675 11.891 1.00 94.81 143 GLU A CA 1
ATOM 1029 C C . GLU A 1 143 ? -13.380 2.018 12.588 1.00 94.81 143 GLU A C 1
ATOM 1031 O O . GLU A 1 143 ? -13.945 2.052 13.683 1.00 94.81 143 GLU A O 1
ATOM 1036 N N . LEU A 1 144 ? -13.017 3.142 11.962 1.00 97.38 144 LEU A N 1
ATOM 1037 C CA . LEU A 1 144 ? -13.332 4.476 12.481 1.00 97.38 144 LEU A CA 1
ATOM 1038 C C . LEU A 1 144 ? -14.842 4.742 12.499 1.00 97.38 144 LEU A C 1
ATOM 1040 O O . LEU A 1 144 ? -15.335 5.361 13.444 1.00 97.38 144 LEU A O 1
ATOM 1044 N N . ALA A 1 145 ? -15.577 4.269 11.489 1.00 96.38 145 ALA A N 1
ATOM 1045 C CA . ALA A 1 145 ? -17.033 4.373 11.455 1.00 96.38 145 ALA A CA 1
ATOM 1046 C C . ALA A 1 145 ? -17.683 3.539 12.573 1.00 96.38 145 ALA A C 1
ATOM 1048 O O . ALA A 1 145 ? -18.585 4.028 13.254 1.00 96.38 145 ALA A O 1
ATOM 1049 N N . GLU A 1 146 ? -17.182 2.327 12.832 1.00 95.25 146 GLU A N 1
ATOM 1050 C CA . GLU A 1 146 ? -17.618 1.503 13.967 1.00 95.25 146 GLU A CA 1
ATOM 1051 C C . GLU A 1 146 ? -17.360 2.198 15.314 1.00 95.25 146 GLU A C 1
ATOM 1053 O O . GLU A 1 146 ? -18.241 2.228 16.176 1.00 95.25 146 GLU A O 1
ATOM 1058 N N . ILE A 1 147 ? -16.183 2.810 15.500 1.00 96.38 147 ILE A N 1
ATOM 1059 C CA . ILE A 1 147 ? -15.874 3.570 16.721 1.00 96.38 147 ILE A CA 1
ATOM 1060 C C . ILE A 1 147 ? -16.809 4.769 16.882 1.00 96.38 147 ILE A C 1
ATOM 1062 O O . ILE A 1 147 ? -17.248 5.034 17.998 1.00 96.38 147 ILE A O 1
ATOM 1066 N N . ALA A 1 148 ? -17.147 5.479 15.804 1.00 95.62 148 ALA A N 1
ATOM 1067 C CA . ALA A 1 148 ? -18.080 6.603 15.872 1.00 95.62 148 ALA A CA 1
ATOM 1068 C C . ALA A 1 148 ? -19.466 6.166 16.382 1.00 95.62 148 ALA A C 1
ATOM 1070 O O . ALA A 1 148 ? -20.034 6.822 17.255 1.00 95.62 148 ALA A O 1
ATOM 1071 N N . VAL A 1 149 ? -19.967 5.016 15.915 1.00 95.44 149 VAL A N 1
ATOM 1072 C CA . VAL A 1 149 ? -21.227 4.434 16.409 1.00 95.44 149 VAL A CA 1
ATOM 1073 C C . VAL A 1 149 ? -21.138 4.093 17.899 1.00 95.44 149 VAL A C 1
ATOM 1075 O O . VAL A 1 149 ? -22.073 4.379 18.648 1.00 95.44 149 VAL A O 1
ATOM 1078 N N . LEU A 1 150 ? -20.015 3.523 18.349 1.00 95.31 150 LEU A N 1
ATOM 1079 C CA . LEU A 1 150 ? -19.792 3.209 19.764 1.00 95.31 150 LEU A CA 1
ATOM 1080 C C . LEU A 1 150 ? -19.736 4.474 20.628 1.00 95.31 150 LEU A C 1
ATOM 1082 O O . LEU A 1 150 ? -20.352 4.506 21.689 1.00 95.31 150 LEU A O 1
ATOM 1086 N N . VAL A 1 151 ? -19.057 5.530 20.174 1.00 94.94 151 VAL A N 1
ATOM 1087 C CA . VAL A 1 151 ? -19.020 6.827 20.871 1.00 94.94 151 VAL A CA 1
ATOM 1088 C C . VAL A 1 151 ? -20.431 7.389 21.047 1.00 94.94 151 VAL A C 1
ATOM 1090 O O . VAL A 1 151 ? -20.798 7.789 22.151 1.00 94.94 151 VAL A O 1
ATOM 1093 N N . ASP A 1 152 ? -21.251 7.369 19.995 1.00 94.12 152 ASP A N 1
ATOM 1094 C CA . ASP A 1 152 ? -22.635 7.844 20.075 1.00 94.12 152 ASP A CA 1
ATOM 1095 C C . ASP A 1 152 ? -23.486 6.997 21.032 1.00 94.12 152 ASP A C 1
ATOM 1097 O O . ASP A 1 152 ? -24.290 7.539 21.799 1.00 94.12 152 ASP A O 1
ATOM 1101 N N . GLN A 1 153 ? -23.301 5.674 21.022 1.00 92.81 153 GLN A N 1
ATOM 1102 C CA . GLN A 1 153 ? -23.995 4.765 21.931 1.00 92.81 153 GLN A CA 1
ATOM 1103 C C . GLN A 1 153 ? -23.619 5.035 23.395 1.00 92.81 153 GLN A C 1
ATOM 1105 O O . GLN A 1 153 ? -24.506 5.204 24.231 1.00 92.81 153 GLN A O 1
ATOM 1110 N N . TRP A 1 154 ? -22.325 5.121 23.710 1.00 94.25 154 TRP A N 1
ATOM 1111 C CA . TRP A 1 154 ? -21.839 5.338 25.076 1.00 94.25 154 TRP A CA 1
ATOM 1112 C C . TRP A 1 154 ? -22.167 6.728 25.609 1.00 94.25 154 TRP A C 1
ATOM 1114 O O . TRP A 1 154 ? -22.536 6.862 26.778 1.00 94.25 154 TRP A O 1
ATOM 1124 N N . LYS A 1 155 ? -22.184 7.743 24.740 1.00 93.56 155 LYS A N 1
ATOM 1125 C CA . LYS A 1 155 ? -22.679 9.074 25.092 1.00 93.56 155 LYS A CA 1
ATOM 1126 C C . LYS A 1 155 ? -24.140 9.031 25.549 1.00 93.56 155 LYS A C 1
ATOM 1128 O O . LYS A 1 155 ? -24.464 9.587 26.600 1.00 93.56 155 LYS A O 1
ATOM 1133 N N . ARG A 1 156 ? -25.012 8.331 24.812 1.00 92.31 156 ARG A N 1
ATOM 1134 C CA . ARG A 1 156 ? -26.427 8.152 25.191 1.00 92.31 156 ARG A CA 1
ATOM 1135 C C . ARG A 1 156 ? -26.595 7.317 26.453 1.00 92.31 156 ARG A C 1
ATOM 1137 O O . ARG A 1 156 ? -27.418 7.666 27.291 1.00 92.31 156 ARG A O 1
ATOM 1144 N N . THR A 1 157 ? -25.803 6.258 26.619 1.00 92.88 157 THR A N 1
ATOM 1145 C CA . THR A 1 157 ? -25.760 5.475 27.864 1.00 92.88 157 THR A CA 1
ATOM 1146 C C . THR A 1 157 ? -25.397 6.369 29.053 1.00 92.88 157 THR A C 1
ATOM 1148 O O . THR A 1 157 ? -26.050 6.307 30.090 1.00 92.88 157 THR A O 1
ATOM 1151 N N . GLY A 1 158 ? -24.424 7.272 28.895 1.00 91.94 158 GLY A N 1
ATOM 1152 C CA . GLY A 1 158 ? -24.065 8.256 29.916 1.00 91.94 158 GLY A CA 1
ATOM 1153 C C . GLY A 1 158 ? -25.169 9.272 30.217 1.00 91.94 158 GLY A C 1
ATOM 1154 O O . GLY A 1 158 ? -25.353 9.658 31.369 1.00 91.94 158 GLY A O 1
ATOM 1155 N N . GLU A 1 159 ? -25.909 9.734 29.210 1.00 92.69 159 GLU A N 1
ATOM 1156 C CA . GLU A 1 159 ? -27.075 10.610 29.400 1.00 92.69 159 GLU A CA 1
ATOM 1157 C C . GLU A 1 159 ? -28.212 9.884 30.143 1.00 92.69 159 GLU A C 1
ATOM 1159 O O . GLU A 1 159 ? -28.736 10.421 31.121 1.00 92.69 159 GLU A O 1
ATOM 1164 N N . GLY A 1 160 ? -28.524 8.644 29.751 1.00 90.19 160 GLY A N 1
ATOM 1165 C CA . GLY A 1 160 ? -29.531 7.800 30.402 1.00 90.19 160 GLY A CA 1
ATOM 1166 C C . GLY A 1 160 ? -29.184 7.468 31.854 1.00 90.19 160 GLY A C 1
ATOM 1167 O O . GLY A 1 160 ? -29.992 7.708 32.749 1.00 90.19 160 GLY A O 1
ATOM 1168 N N . ALA A 1 161 ? -27.949 7.032 32.116 1.00 91.06 161 ALA A N 1
ATOM 1169 C CA . ALA A 1 161 ? -27.478 6.712 33.463 1.00 91.06 161 ALA A CA 1
ATOM 1170 C C . ALA A 1 161 ? -27.546 7.922 34.414 1.00 91.06 161 ALA A C 1
ATOM 1172 O O . ALA A 1 161 ? -27.902 7.773 35.582 1.00 91.06 161 ALA A O 1
ATOM 1173 N N . ARG A 1 162 ? -27.259 9.140 33.927 1.00 92.00 162 ARG A N 1
ATOM 1174 C CA . ARG A 1 162 ? -27.436 10.369 34.725 1.00 92.00 162 ARG A CA 1
ATOM 1175 C C . ARG A 1 162 ? -28.908 10.665 35.004 1.00 92.00 162 ARG A C 1
ATOM 1177 O O . ARG A 1 162 ? -29.231 11.061 36.120 1.00 92.00 162 ARG A O 1
ATOM 1184 N N . GLY A 1 163 ? -29.787 10.467 34.020 1.00 90.75 163 GLY A N 1
ATOM 1185 C CA . GLY A 1 163 ? -31.234 10.628 34.192 1.00 90.75 163 GLY A CA 1
ATOM 1186 C C . GLY A 1 163 ? -31.816 9.682 35.247 1.00 90.75 163 GLY A C 1
ATOM 1187 O O . GLY A 1 163 ? -32.686 10.078 36.018 1.00 90.75 163 GLY A O 1
ATOM 1188 N N . GLU A 1 164 ? -31.277 8.466 35.339 1.00 91.12 164 GLU A N 1
ATOM 1189 C CA . GLU A 1 164 ? -31.657 7.448 36.328 1.00 91.12 164 GLU A CA 1
ATOM 1190 C C . GLU A 1 164 ? -30.944 7.595 37.684 1.00 91.12 164 GLU A C 1
ATOM 1192 O O . GLU A 1 164 ? -31.152 6.779 38.579 1.00 91.12 164 GLU A O 1
ATOM 1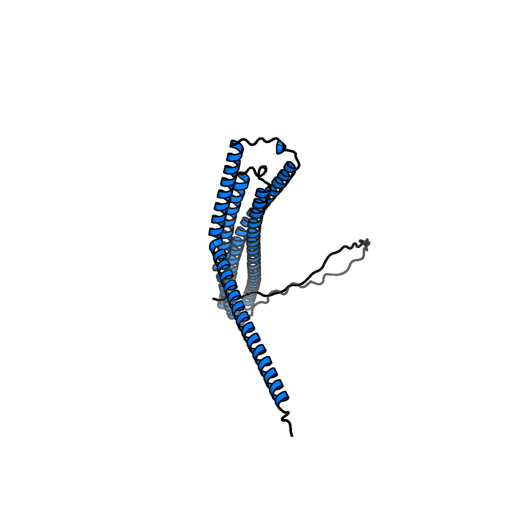197 N N . SER A 1 165 ? -30.127 8.640 37.873 1.00 92.06 165 SER A N 1
ATOM 1198 C CA . SER A 1 165 ? -29.330 8.847 39.094 1.00 92.06 165 SER A CA 1
ATOM 1199 C C . SER A 1 165 ? -28.418 7.656 39.428 1.00 92.06 165 SER A C 1
ATOM 1201 O O . SER A 1 165 ? -28.314 7.241 40.584 1.00 92.06 165 SER A O 1
ATOM 1203 N N . ALA A 1 166 ? -27.760 7.093 38.408 1.00 90.19 166 ALA A N 1
ATOM 1204 C CA . ALA A 1 166 ? -26.806 6.005 38.581 1.00 90.19 166 ALA A CA 1
ATOM 1205 C C . ALA A 1 166 ? -25.662 6.394 39.547 1.00 90.19 166 ALA A C 1
ATOM 1207 O O . ALA A 1 166 ? -25.265 7.562 39.589 1.00 90.19 166 ALA A O 1
ATOM 1208 N N . PRO A 1 167 ? -25.091 5.431 40.297 1.00 93.12 167 PRO A N 1
ATOM 1209 C CA . PRO A 1 167 ? -23.981 5.693 41.211 1.00 93.12 167 PRO A CA 1
ATOM 1210 C C . PRO A 1 167 ? -22.754 6.304 40.518 1.00 93.12 167 PRO A C 1
ATOM 1212 O O . PRO A 1 167 ? -22.438 5.954 39.378 1.00 93.12 167 PRO A O 1
ATOM 1215 N N . ASP A 1 168 ? -21.991 7.126 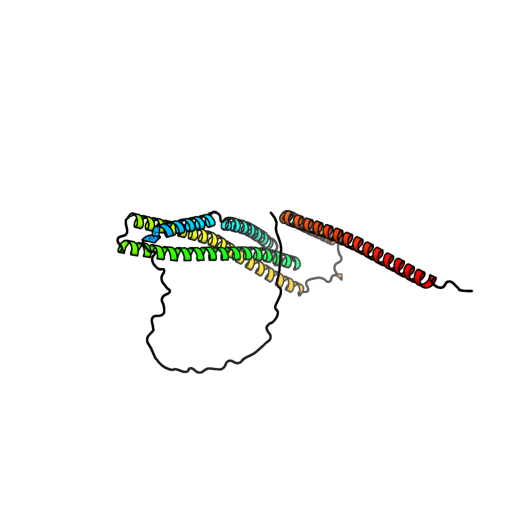41.245 1.00 92.38 168 ASP A N 1
ATOM 1216 C CA . ASP A 1 168 ? -20.770 7.780 40.739 1.00 92.38 168 ASP A CA 1
ATOM 1217 C C . ASP A 1 168 ? -19.746 6.792 40.161 1.00 92.38 168 ASP A C 1
ATOM 1219 O O . ASP A 1 168 ? -19.020 7.119 39.222 1.00 92.38 168 ASP A O 1
ATOM 1223 N N . THR A 1 169 ? -19.701 5.563 40.684 1.00 91.69 169 THR A N 1
ATOM 1224 C CA . THR A 1 169 ? -18.840 4.490 40.171 1.00 91.69 169 THR A CA 1
ATOM 1225 C C . THR A 1 169 ? -19.182 4.114 38.729 1.00 91.69 169 THR A C 1
ATOM 1227 O O . THR A 1 169 ? -18.276 3.966 37.914 1.00 91.69 169 THR A O 1
ATOM 1230 N N . VAL A 1 170 ? -20.473 4.030 38.392 1.00 91.94 170 VAL A N 1
ATOM 1231 C CA . VAL A 1 170 ? -20.952 3.732 37.033 1.00 91.94 170 VAL A CA 1
ATOM 1232 C C . VAL A 1 170 ? -20.644 4.901 36.097 1.00 91.94 170 VAL A C 1
ATOM 1234 O O . VAL A 1 170 ? -20.164 4.707 34.983 1.00 91.94 170 VAL A O 1
ATOM 1237 N N . LEU A 1 171 ? -20.850 6.139 36.557 1.00 93.06 171 LEU A N 1
ATOM 1238 C CA . LEU A 1 171 ? -20.526 7.334 35.771 1.00 93.06 171 LEU A CA 1
ATOM 1239 C C . LEU A 1 171 ? -19.016 7.462 35.497 1.00 93.06 171 LEU A C 1
ATOM 1241 O O . LEU A 1 171 ? -18.618 7.890 34.409 1.00 93.06 171 LEU A O 1
ATOM 1245 N N . ALA A 1 172 ? -18.172 7.073 36.456 1.00 93.62 172 ALA A N 1
ATOM 1246 C CA . ALA A 1 172 ? -16.722 7.037 36.285 1.00 93.62 172 ALA A CA 1
ATOM 1247 C C . ALA A 1 172 ? -16.283 5.979 35.257 1.00 93.62 172 ALA A C 1
ATOM 1249 O O . ALA A 1 172 ? -15.384 6.247 34.457 1.00 93.62 172 ALA A O 1
ATOM 1250 N N . GLU A 1 173 ? -16.933 4.813 35.241 1.00 93.38 173 GLU A N 1
ATOM 1251 C CA . GLU A 1 173 ? -16.682 3.750 34.263 1.00 93.38 173 GLU A CA 1
ATOM 1252 C C . GLU A 1 173 ? -17.034 4.199 32.838 1.00 93.38 173 GLU A C 1
ATOM 1254 O O . GLU A 1 173 ? -16.189 4.114 31.947 1.00 93.38 173 GLU A O 1
ATOM 1259 N N . ILE A 1 174 ? -18.211 4.805 32.637 1.00 93.25 174 ILE A N 1
ATOM 1260 C CA . ILE A 1 174 ? -18.603 5.394 31.342 1.00 93.25 174 ILE A CA 1
ATOM 1261 C C . ILE A 1 174 ? -17.564 6.428 30.878 1.00 93.25 174 ILE A C 1
ATOM 1263 O O . ILE A 1 174 ? -17.118 6.397 29.733 1.00 93.25 174 ILE A O 1
ATOM 1267 N N . SER A 1 175 ? -17.106 7.310 31.776 1.00 94.38 175 SER A N 1
ATOM 1268 C CA . SER A 1 175 ? -16.080 8.303 31.428 1.00 94.38 175 SER A CA 1
ATOM 1269 C C . SER A 1 175 ? -14.732 7.671 31.054 1.00 94.38 175 SER A C 1
ATOM 1271 O O . SER A 1 175 ? -14.004 8.219 30.221 1.00 94.38 175 SER A O 1
ATOM 1273 N N . SER A 1 176 ? -14.372 6.542 31.670 1.00 95.00 176 SER A N 1
ATOM 1274 C CA . SER A 1 176 ? -13.179 5.775 31.299 1.00 95.00 176 SER A CA 1
ATOM 1275 C C . SER A 1 176 ? -13.309 5.223 29.879 1.00 95.00 176 SER A C 1
ATOM 1277 O O . SER A 1 176 ? -12.395 5.401 29.070 1.00 95.00 176 SER A O 1
ATOM 1279 N N . ILE A 1 177 ? -14.463 4.637 29.548 1.00 95.56 177 ILE A N 1
ATOM 1280 C CA . ILE A 1 177 ? -14.756 4.098 28.215 1.00 95.56 177 ILE A CA 1
ATOM 1281 C C . ILE A 1 177 ? -14.716 5.189 27.142 1.00 95.56 177 ILE A C 1
ATOM 1283 O O . ILE A 1 177 ? -14.046 5.005 26.126 1.00 95.56 177 ILE A O 1
ATOM 1287 N N . ASP A 1 178 ? -15.315 6.356 27.390 1.00 95.00 178 ASP A N 1
ATOM 1288 C CA . ASP A 1 178 ? -15.259 7.493 26.459 1.00 95.00 178 ASP A CA 1
ATOM 1289 C C . ASP A 1 178 ? -13.809 7.903 26.149 1.00 95.00 178 ASP A C 1
ATOM 1291 O O . ASP A 1 178 ? -13.436 8.130 24.994 1.00 95.00 178 ASP A O 1
ATOM 1295 N N . LYS A 1 179 ? -12.944 7.950 27.173 1.00 95.44 179 LYS A N 1
ATOM 1296 C CA . LYS A 1 179 ? -11.514 8.255 26.992 1.00 95.44 179 LYS A CA 1
ATOM 1297 C C . LYS A 1 179 ? -10.792 7.174 26.189 1.00 95.44 179 LYS A C 1
ATOM 1299 O O . LYS A 1 179 ? -9.907 7.504 25.398 1.00 95.44 179 LYS A O 1
ATOM 1304 N N . GLN A 1 180 ? -11.129 5.901 26.393 1.00 95.56 180 GLN A N 1
ATOM 1305 C CA . GLN A 1 180 ? -10.537 4.793 25.641 1.00 95.56 180 GLN A CA 1
ATOM 1306 C C . GLN A 1 180 ? -10.978 4.797 24.176 1.00 95.56 180 GLN A C 1
ATOM 1308 O O . GLN A 1 180 ? -10.131 4.637 23.298 1.00 95.56 180 GLN A O 1
ATOM 1313 N N . LEU A 1 181 ? -12.261 5.039 23.901 1.00 96.44 181 LEU A N 1
ATOM 1314 C CA . LEU A 1 181 ? -12.788 5.201 22.545 1.00 96.44 181 LEU A CA 1
ATOM 1315 C C . LEU A 1 181 ? -12.080 6.342 21.810 1.00 96.44 181 LEU A C 1
ATOM 1317 O O . LEU A 1 181 ? -11.583 6.148 20.702 1.00 96.44 181 LEU A O 1
ATOM 1321 N N . GLU A 1 182 ? -11.948 7.502 22.456 1.00 96.44 182 GLU A N 1
ATOM 1322 C CA . GLU A 1 182 ? -11.269 8.663 21.879 1.00 96.44 182 GLU A CA 1
ATOM 1323 C C . GLU A 1 182 ? -9.775 8.405 21.629 1.00 96.44 182 GLU A C 1
ATOM 1325 O O . GLU A 1 182 ? -9.223 8.818 20.606 1.00 96.44 182 GLU A O 1
ATOM 1330 N N . LYS A 1 183 ? -9.102 7.694 22.542 1.00 96.44 183 LYS A N 1
ATOM 1331 C CA . LYS A 1 183 ? -7.706 7.284 22.350 1.00 96.44 183 LYS A CA 1
ATOM 1332 C C . LYS A 1 183 ? -7.570 6.346 21.150 1.00 96.44 183 LYS A C 1
ATOM 1334 O O . LYS A 1 183 ? -6.707 6.581 20.308 1.00 96.44 183 LYS A O 1
ATOM 1339 N N . THR A 1 184 ? -8.416 5.322 21.053 1.00 96.50 184 THR A N 1
ATOM 1340 C CA . THR A 1 184 ? -8.404 4.375 19.929 1.00 96.50 184 THR A CA 1
ATOM 1341 C C . THR A 1 184 ? -8.690 5.086 18.610 1.00 96.50 184 THR A C 1
ATOM 1343 O O . THR A 1 184 ? -7.960 4.875 17.643 1.00 96.50 184 THR A O 1
ATOM 1346 N N . ARG A 1 185 ? -9.671 6.000 18.586 1.00 97.44 185 ARG A N 1
ATOM 1347 C CA . ARG A 1 185 ? -9.976 6.842 17.421 1.00 97.44 185 ARG A CA 1
ATOM 1348 C C . ARG A 1 185 ? -8.738 7.592 16.935 1.00 97.44 185 ARG A C 1
ATOM 1350 O O . ARG A 1 185 ? -8.386 7.481 15.767 1.00 97.44 185 ARG A O 1
ATOM 1357 N N . LYS A 1 186 ? -8.031 8.289 17.832 1.00 97.62 186 LYS A N 1
ATOM 1358 C CA . LYS A 1 186 ? -6.799 9.022 17.489 1.00 97.62 186 LYS A CA 1
ATOM 1359 C C . LYS A 1 186 ? -5.694 8.114 16.959 1.00 97.62 186 LYS A C 1
ATOM 1361 O O . LYS A 1 186 ? -4.989 8.502 16.030 1.00 97.62 186 LYS A O 1
ATOM 1366 N N . THR A 1 187 ? -5.530 6.920 17.530 1.00 96.69 187 THR A N 1
ATOM 1367 C CA . THR A 1 187 ? -4.551 5.939 17.040 1.00 96.69 187 THR A CA 1
ATOM 1368 C C . THR A 1 187 ? -4.876 5.498 15.611 1.00 96.69 187 THR A C 1
ATOM 1370 O O . THR A 1 187 ? -3.988 5.509 14.759 1.00 96.69 187 THR A O 1
ATOM 1373 N N . LEU A 1 188 ? -6.140 5.175 15.321 1.00 96.50 188 LEU A N 1
ATOM 1374 C CA . LEU A 1 188 ? -6.577 4.794 13.974 1.00 96.50 188 LEU A CA 1
ATOM 1375 C C . LEU A 1 188 ? -6.484 5.952 12.975 1.00 96.50 188 LEU A C 1
ATOM 1377 O O . LEU A 1 188 ? -6.021 5.758 11.854 1.00 96.50 188 LEU A O 1
ATOM 1381 N N . GLU A 1 189 ? -6.868 7.168 13.370 1.00 97.94 189 GLU A N 1
ATOM 1382 C CA . GLU A 1 189 ? -6.728 8.369 12.536 1.00 97.94 189 GLU A CA 1
ATOM 1383 C C . GLU A 1 189 ? -5.267 8.635 12.176 1.00 97.94 189 GLU A C 1
ATOM 1385 O O . GLU A 1 189 ? -4.959 8.907 11.015 1.00 97.94 189 GLU A O 1
ATOM 1390 N N . LYS A 1 190 ? -4.356 8.506 13.148 1.00 97.50 190 LYS A N 1
ATOM 1391 C CA . LYS A 1 190 ? -2.920 8.612 12.894 1.00 97.50 190 LYS A CA 1
ATOM 1392 C C . LYS A 1 190 ? -2.465 7.554 11.888 1.00 97.50 190 LYS A C 1
ATOM 1394 O O . LYS A 1 190 ? -1.866 7.913 10.882 1.00 97.50 190 LYS A O 1
ATOM 1399 N N . HIS A 1 191 ? -2.813 6.286 12.106 1.00 96.62 191 HIS A N 1
ATOM 1400 C CA . HIS A 1 191 ? -2.436 5.207 11.191 1.00 96.62 191 HIS A CA 1
ATOM 1401 C C . HIS A 1 191 ? -2.975 5.433 9.770 1.00 96.62 191 HIS A C 1
ATOM 1403 O O . HIS A 1 191 ? -2.253 5.262 8.791 1.00 96.62 191 HIS A O 1
ATOM 1409 N N . ARG A 1 192 ? -4.226 5.892 9.640 1.00 97.88 192 ARG A N 1
ATOM 1410 C CA . ARG A 1 192 ? -4.814 6.273 8.350 1.00 97.88 192 ARG A CA 1
ATOM 1411 C C . ARG A 1 192 ? -4.021 7.390 7.673 1.00 97.88 192 ARG A C 1
ATOM 1413 O O . ARG A 1 192 ? -3.783 7.304 6.471 1.00 97.88 192 ARG A O 1
ATOM 1420 N N . ASN A 1 193 ? -3.630 8.424 8.416 1.00 98.19 193 ASN A N 1
ATOM 1421 C CA . ASN A 1 193 ? -2.841 9.532 7.878 1.00 98.19 193 ASN A CA 1
ATOM 1422 C C . ASN A 1 193 ? -1.465 9.061 7.394 1.00 98.19 193 ASN A C 1
ATOM 1424 O O . ASN A 1 193 ? -1.059 9.440 6.297 1.00 98.19 193 ASN A O 1
ATOM 1428 N N . ASP A 1 194 ? -0.808 8.178 8.147 1.00 97.56 194 ASP A N 1
ATOM 1429 C CA . ASP A 1 194 ? 0.476 7.588 7.760 1.00 97.56 194 ASP A CA 1
ATOM 1430 C C . ASP A 1 194 ? 0.341 6.788 6.440 1.00 97.56 194 ASP A C 1
ATOM 1432 O O . ASP A 1 194 ? 1.160 6.920 5.530 1.00 97.56 194 ASP A O 1
ATOM 1436 N N . ILE A 1 195 ? -0.742 6.015 6.267 1.00 97.56 195 ILE A N 1
ATOM 1437 C CA . ILE A 1 195 ? -1.029 5.301 5.006 1.00 97.56 195 ILE A CA 1
ATOM 1438 C C . ILE A 1 195 ? -1.285 6.286 3.850 1.00 97.56 195 ILE A C 1
ATOM 1440 O O . ILE A 1 195 ? -0.778 6.094 2.739 1.00 97.56 195 ILE A O 1
ATOM 1444 N N . LEU A 1 196 ? -2.064 7.347 4.091 1.00 98.12 196 LEU A N 1
ATOM 1445 C CA . LEU A 1 196 ? -2.379 8.371 3.087 1.00 98.12 196 LEU A CA 1
ATOM 1446 C C . LEU A 1 196 ? -1.132 9.136 2.627 1.00 98.12 196 LEU A C 1
ATOM 1448 O O . LEU A 1 196 ? -1.039 9.507 1.455 1.00 98.12 196 LEU A O 1
ATOM 1452 N N . GLU A 1 197 ? -0.156 9.343 3.509 1.00 98.12 197 GLU A N 1
ATOM 1453 C CA . GLU A 1 197 ? 1.127 9.942 3.148 1.00 98.12 197 GLU A CA 1
ATOM 1454 C C . GLU A 1 197 ? 1.876 9.074 2.127 1.00 98.12 197 GLU A C 1
ATOM 1456 O O . GLU A 1 197 ? 2.283 9.566 1.067 1.00 98.12 197 GLU A O 1
ATOM 1461 N N . VAL A 1 198 ? 1.982 7.764 2.380 1.00 97.81 198 VAL A N 1
ATOM 1462 C CA . VAL A 1 198 ? 2.586 6.814 1.429 1.00 97.81 198 VAL A CA 1
ATOM 1463 C C . VAL A 1 198 ? 1.795 6.788 0.115 1.00 97.81 198 VAL A C 1
ATOM 1465 O O . VAL A 1 198 ? 2.385 6.810 -0.969 1.00 97.81 198 VAL A O 1
ATOM 1468 N N . GLN A 1 199 ? 0.460 6.829 0.174 1.00 97.12 199 GLN A N 1
ATOM 1469 C CA . GLN A 1 199 ? -0.390 6.873 -1.018 1.00 97.12 199 GLN A CA 1
ATOM 1470 C C . GLN A 1 199 ? -0.152 8.141 -1.856 1.00 97.12 199 GLN A C 1
ATOM 1472 O O . GLN A 1 199 ? -0.050 8.060 -3.086 1.00 97.12 199 GLN A O 1
ATOM 1477 N N . SER A 1 200 ? -0.012 9.301 -1.214 1.00 97.81 200 SER A N 1
ATOM 1478 C CA . SER A 1 200 ? 0.306 10.571 -1.876 1.00 97.81 200 SER A CA 1
ATOM 1479 C C . SER A 1 200 ? 1.659 10.505 -2.585 1.00 97.81 200 SER A C 1
ATOM 1481 O O . SER A 1 200 ? 1.763 10.826 -3.772 1.00 97.81 200 SER A O 1
ATOM 1483 N N . ARG A 1 201 ? 2.688 9.986 -1.903 1.00 97.81 201 ARG A N 1
ATOM 1484 C CA . ARG A 1 201 ? 4.018 9.774 -2.493 1.00 97.81 201 ARG A CA 1
ATOM 1485 C C . ARG A 1 201 ? 3.970 8.805 -3.679 1.00 97.81 201 ARG A C 1
ATOM 1487 O O . ARG A 1 201 ? 4.560 9.101 -4.714 1.00 97.81 201 ARG A O 1
ATOM 1494 N N . SER A 1 202 ? 3.220 7.705 -3.571 1.00 97.06 202 SER A N 1
ATOM 1495 C CA . SER A 1 202 ? 3.044 6.744 -4.672 1.00 97.06 202 SER A CA 1
ATOM 1496 C C . SER A 1 202 ? 2.350 7.363 -5.891 1.00 97.06 202 SER A C 1
ATOM 1498 O O . SER A 1 202 ? 2.683 7.039 -7.026 1.00 97.06 202 SER A O 1
ATOM 1500 N N . SER A 1 203 ? 1.415 8.293 -5.679 1.00 96.75 203 SER A N 1
ATOM 1501 C CA . SER A 1 203 ? 0.687 8.939 -6.776 1.00 96.75 203 SER A CA 1
ATOM 1502 C C . SER A 1 203 ? 1.592 9.864 -7.581 1.00 96.75 203 SER A C 1
ATOM 1504 O O . SER A 1 203 ? 1.586 9.782 -8.803 1.00 96.75 203 SER A O 1
ATOM 1506 N N . LYS A 1 204 ? 2.470 10.622 -6.910 1.00 97.12 204 LYS A N 1
ATOM 1507 C CA . LYS A 1 204 ? 3.495 11.433 -7.587 1.00 97.12 204 LYS A CA 1
ATOM 1508 C C . LYS A 1 204 ? 4.394 10.589 -8.492 1.00 97.12 204 LYS A C 1
ATOM 1510 O O . LYS A 1 204 ? 4.710 11.000 -9.599 1.00 97.12 204 LYS A O 1
ATOM 1515 N N . GLN A 1 205 ? 4.784 9.397 -8.040 1.00 96.81 205 GLN A N 1
ATOM 1516 C CA . GLN A 1 205 ? 5.616 8.502 -8.849 1.00 96.81 205 GLN A CA 1
ATOM 1517 C C . GLN A 1 205 ? 4.867 7.910 -10.043 1.00 96.81 205 GLN A C 1
ATOM 1519 O O . GLN A 1 205 ? 5.466 7.690 -11.092 1.00 96.81 205 GLN A O 1
ATOM 1524 N N . ARG A 1 206 ? 3.552 7.700 -9.926 1.00 96.25 206 ARG A N 1
ATOM 1525 C CA . ARG A 1 206 ? 2.729 7.259 -11.056 1.00 96.25 206 ARG A CA 1
ATOM 1526 C C . ARG A 1 206 ? 2.713 8.305 -12.166 1.00 96.25 206 ARG A C 1
ATOM 1528 O O . ARG A 1 206 ? 2.855 7.936 -13.326 1.00 96.25 206 ARG A O 1
ATOM 1535 N N . ASP A 1 207 ? 2.610 9.581 -11.810 1.00 96.19 207 ASP A N 1
ATOM 1536 C CA . ASP A 1 207 ? 2.651 10.679 -12.780 1.00 96.19 207 ASP A CA 1
ATOM 1537 C C . ASP A 1 207 ? 4.018 10.756 -13.482 1.00 96.19 207 ASP A C 1
ATOM 1539 O O . ASP A 1 207 ? 4.085 10.964 -14.696 1.00 96.19 207 ASP A O 1
ATOM 1543 N N . THR A 1 208 ? 5.111 10.508 -12.748 1.00 95.75 208 THR A N 1
ATOM 1544 C CA . THR A 1 208 ? 6.464 10.396 -13.319 1.00 95.75 208 THR A CA 1
ATOM 1545 C C . THR A 1 208 ? 6.554 9.259 -14.337 1.00 95.75 208 THR A C 1
ATOM 1547 O O . THR A 1 208 ? 7.025 9.472 -15.454 1.00 95.75 208 THR A O 1
ATOM 1550 N N . ILE A 1 209 ? 6.071 8.063 -13.982 1.00 96.19 209 ILE A N 1
ATOM 1551 C CA . ILE A 1 209 ? 6.068 6.895 -14.877 1.00 96.19 209 ILE A CA 1
ATOM 1552 C C . ILE A 1 209 ? 5.230 7.175 -16.125 1.00 96.19 209 ILE A C 1
ATOM 1554 O O . ILE A 1 209 ? 5.686 6.915 -17.237 1.00 96.19 209 ILE A O 1
ATOM 1558 N N . GLN A 1 210 ? 4.035 7.744 -15.959 1.00 96.62 210 GLN A N 1
ATOM 1559 C CA . GLN A 1 210 ? 3.155 8.090 -17.073 1.00 96.62 210 GLN A CA 1
ATOM 1560 C C . GLN A 1 210 ? 3.832 9.081 -18.030 1.00 96.62 210 GLN A C 1
ATOM 1562 O O . GLN A 1 210 ? 3.878 8.851 -19.237 1.00 96.62 210 GLN A O 1
ATOM 1567 N N . SER A 1 211 ? 4.455 10.126 -17.484 1.00 95.12 211 SER A N 1
ATOM 1568 C CA . SER A 1 211 ? 5.201 11.114 -18.270 1.00 95.12 211 SER A CA 1
ATOM 1569 C C . SER A 1 211 ? 6.380 10.486 -19.025 1.00 95.12 211 SER A C 1
ATOM 1571 O O . SER A 1 211 ? 6.670 10.855 -20.163 1.00 95.12 211 SER A O 1
ATOM 1573 N N . ALA A 1 212 ? 7.086 9.532 -18.410 1.00 93.81 212 ALA A N 1
ATOM 1574 C CA . ALA A 1 212 ? 8.182 8.813 -19.056 1.00 93.81 212 ALA A CA 1
ATOM 1575 C C . ALA A 1 212 ? 7.685 7.909 -20.195 1.00 93.81 212 ALA A C 1
ATOM 1577 O O . ALA A 1 212 ? 8.265 7.922 -21.282 1.00 93.81 212 ALA A O 1
ATOM 1578 N N . LEU A 1 213 ? 6.588 7.177 -19.985 1.00 95.31 213 LEU A N 1
ATOM 1579 C CA . LEU A 1 213 ? 5.962 6.340 -21.013 1.00 95.31 213 LEU A CA 1
ATOM 1580 C C . LEU A 1 213 ? 5.497 7.168 -22.220 1.00 95.31 213 LEU A C 1
ATOM 1582 O O . LEU A 1 213 ? 5.748 6.779 -23.360 1.00 95.31 213 LEU A O 1
ATOM 1586 N N . GLU A 1 214 ? 4.912 8.344 -21.993 1.00 95.00 214 GLU A N 1
ATOM 1587 C CA . GLU A 1 214 ? 4.511 9.271 -23.062 1.00 95.00 214 GLU A CA 1
ATOM 1588 C C . GLU A 1 214 ? 5.711 9.786 -23.874 1.00 95.00 214 GLU A C 1
ATOM 1590 O O . GLU A 1 214 ? 5.665 9.836 -25.111 1.00 95.00 214 GLU A O 1
ATOM 1595 N N . LYS A 1 215 ? 6.827 10.109 -23.203 1.00 92.88 215 LYS A N 1
ATOM 1596 C CA . LYS A 1 215 ? 8.087 10.477 -23.874 1.00 92.88 215 LYS A CA 1
ATOM 1597 C C . LYS A 1 215 ? 8.619 9.331 -24.735 1.00 92.88 215 LYS A C 1
ATOM 1599 O O . LYS A 1 215 ? 8.996 9.559 -25.884 1.00 92.88 215 LYS A O 1
ATOM 1604 N N . ILE A 1 216 ? 8.610 8.100 -24.219 1.00 92.81 216 ILE A N 1
ATOM 1605 C CA . ILE A 1 216 ? 9.046 6.906 -24.960 1.00 92.81 216 ILE A CA 1
ATOM 1606 C C . ILE A 1 216 ? 8.156 6.676 -26.186 1.00 92.81 216 ILE A C 1
ATOM 1608 O O . ILE A 1 216 ? 8.664 6.442 -27.284 1.00 92.81 216 ILE A O 1
ATOM 1612 N N . GLN A 1 217 ? 6.836 6.794 -26.034 1.00 93.00 217 GLN A N 1
ATOM 1613 C CA . GLN A 1 217 ? 5.884 6.638 -27.134 1.00 93.00 217 GLN A CA 1
ATOM 1614 C C . GLN A 1 217 ? 6.088 7.701 -28.225 1.00 93.00 217 GLN A C 1
ATOM 1616 O O . GLN A 1 217 ? 6.035 7.395 -29.423 1.00 93.00 217 GLN A O 1
ATOM 1621 N N . THR A 1 218 ? 6.379 8.939 -27.823 1.00 92.75 218 THR A N 1
ATOM 1622 C CA . THR A 1 218 ? 6.698 10.037 -28.743 1.00 92.75 218 THR A CA 1
ATOM 1623 C C . THR A 1 218 ? 8.000 9.766 -29.500 1.00 92.75 218 THR A C 1
ATOM 1625 O O . THR A 1 218 ? 8.017 9.821 -30.732 1.00 92.75 218 THR A O 1
ATOM 1628 N N . ALA A 1 219 ? 9.065 9.371 -28.795 1.00 90.75 219 ALA A N 1
ATOM 1629 C CA . ALA A 1 219 ? 10.347 9.007 -29.403 1.00 90.75 219 ALA A CA 1
ATOM 1630 C C . ALA A 1 219 ? 10.211 7.822 -30.372 1.00 90.75 219 ALA A C 1
ATOM 1632 O O . ALA A 1 219 ? 10.772 7.837 -31.468 1.00 90.75 219 ALA A O 1
ATOM 1633 N N . ARG A 1 220 ? 9.398 6.819 -30.020 1.00 90.62 220 ARG A N 1
ATOM 1634 C CA . ARG A 1 220 ? 9.103 5.665 -30.880 1.00 90.62 220 ARG A CA 1
ATOM 1635 C C . ARG A 1 220 ? 8.399 6.084 -32.167 1.00 90.62 220 ARG A C 1
ATOM 1637 O O . ARG A 1 220 ? 8.762 5.611 -33.243 1.00 90.62 220 ARG A O 1
ATOM 1644 N N . SER A 1 221 ? 7.430 6.988 -32.068 1.00 88.50 221 SER A N 1
ATOM 1645 C CA . SER A 1 221 ? 6.718 7.530 -33.230 1.00 88.50 221 SER A CA 1
ATOM 1646 C C . SER A 1 221 ? 7.661 8.322 -34.145 1.00 88.50 221 SER A C 1
ATOM 1648 O O . SER A 1 221 ? 7.631 8.143 -35.362 1.00 88.50 221 SER A O 1
ATOM 1650 N N . ALA A 1 222 ? 8.568 9.119 -33.569 1.00 87.38 222 ALA A N 1
ATOM 1651 C CA . ALA A 1 222 ? 9.593 9.844 -34.318 1.00 87.38 222 ALA A CA 1
ATOM 1652 C C . ALA A 1 222 ? 10.597 8.900 -35.007 1.00 87.38 222 ALA A C 1
ATOM 1654 O O . ALA A 1 222 ? 10.918 9.089 -36.181 1.00 87.38 222 ALA A O 1
ATOM 1655 N N . ALA A 1 223 ? 11.054 7.850 -34.318 1.00 85.38 223 ALA A N 1
ATOM 1656 C CA . ALA A 1 223 ? 11.951 6.845 -34.885 1.00 85.38 223 ALA A CA 1
ATOM 1657 C C . ALA A 1 223 ? 11.310 6.097 -36.069 1.00 85.38 223 ALA A C 1
ATOM 1659 O O . ALA A 1 223 ? 11.971 5.863 -37.082 1.00 85.38 223 ALA A O 1
ATOM 1660 N N . LEU A 1 224 ? 10.012 5.774 -35.982 1.00 84.62 224 LEU A N 1
ATOM 1661 C CA . LEU A 1 224 ? 9.254 5.202 -37.102 1.00 84.62 224 LEU A CA 1
ATOM 1662 C C . LEU A 1 224 ? 9.127 6.181 -38.277 1.00 84.62 224 LEU A C 1
ATOM 1664 O O . LEU A 1 224 ? 9.284 5.762 -39.421 1.00 84.62 224 LEU A O 1
ATOM 1668 N N . GLY A 1 225 ? 8.917 7.474 -38.014 1.00 82.38 225 GLY A N 1
ATOM 1669 C CA . GLY A 1 225 ? 8.920 8.506 -39.056 1.00 82.38 225 GLY A CA 1
ATOM 1670 C C . GLY A 1 225 ? 10.239 8.549 -39.833 1.00 82.38 225 GLY A C 1
ATOM 1671 O O . GLY A 1 225 ? 10.237 8.539 -41.061 1.00 82.38 225 GLY A O 1
ATOM 1672 N N . ARG A 1 226 ? 11.376 8.476 -39.130 1.00 78.81 226 ARG A N 1
ATOM 1673 C CA . ARG A 1 226 ? 12.713 8.475 -39.755 1.00 78.81 226 ARG A CA 1
ATOM 1674 C C . ARG A 1 226 ? 13.022 7.221 -40.566 1.00 78.81 226 ARG A C 1
ATOM 1676 O O . ARG A 1 226 ? 13.829 7.295 -41.484 1.00 78.81 226 ARG A O 1
ATOM 1683 N N . LEU A 1 227 ? 12.410 6.079 -40.238 1.00 73.94 227 LEU A N 1
ATOM 1684 C CA . LEU A 1 227 ? 12.521 4.853 -41.041 1.00 73.94 227 LEU A CA 1
ATOM 1685 C C . LEU A 1 227 ? 11.802 4.979 -42.390 1.00 73.94 227 LEU A C 1
ATOM 1687 O O . LEU A 1 227 ? 12.189 4.317 -43.352 1.00 73.94 227 LEU A O 1
ATOM 1691 N N . LEU A 1 228 ? 10.756 5.807 -42.459 1.00 75.25 228 LEU A N 1
ATOM 1692 C CA . LEU A 1 228 ? 10.034 6.100 -43.699 1.00 75.25 228 LEU A CA 1
ATOM 1693 C C . LEU A 1 228 ? 10.748 7.164 -44.547 1.00 75.25 228 LEU A C 1
ATOM 1695 O O . LEU A 1 228 ? 10.514 7.250 -45.753 1.00 75.25 228 LEU A O 1
ATOM 1699 N N . GLU A 1 229 ? 11.656 7.935 -43.948 1.00 70.00 229 GLU A N 1
ATOM 1700 C CA . GLU A 1 229 ? 12.585 8.800 -44.666 1.00 70.00 229 GLU A CA 1
ATOM 1701 C C . GLU A 1 229 ? 13.771 7.988 -45.202 1.00 70.00 229 GLU A C 1
ATOM 1703 O O . GLU A 1 229 ? 14.437 7.232 -44.494 1.00 70.00 229 GLU A O 1
ATOM 1708 N N . ARG A 1 230 ? 14.066 8.146 -46.495 1.00 57.16 230 ARG A N 1
ATOM 1709 C CA . ARG A 1 230 ? 15.170 7.449 -47.164 1.00 57.16 230 ARG A CA 1
ATOM 1710 C C . ARG A 1 230 ? 16.517 8.057 -46.747 1.00 57.16 230 ARG A C 1
ATOM 1712 O O . ARG A 1 230 ? 17.091 8.843 -47.490 1.00 57.16 230 ARG A O 1
ATOM 1719 N N . ASN A 1 231 ? 17.009 7.678 -45.570 1.00 56.28 231 ASN A N 1
ATOM 1720 C CA . ASN A 1 231 ? 18.198 8.267 -44.938 1.00 56.28 231 ASN A CA 1
ATOM 1721 C C . ASN A 1 231 ? 19.500 7.454 -45.091 1.00 56.28 231 ASN A C 1
ATOM 1723 O O . ASN A 1 231 ? 20.520 7.837 -44.525 1.00 56.28 231 ASN A O 1
ATOM 1727 N N . SER A 1 232 ? 19.515 6.352 -45.849 1.00 58.25 232 SER A N 1
ATOM 1728 C CA . SER A 1 232 ? 20.729 5.548 -46.055 1.00 58.25 232 SER A CA 1
ATOM 1729 C C . SER A 1 232 ? 21.186 5.517 -47.512 1.00 58.25 232 SER A C 1
ATOM 1731 O O . SER A 1 232 ? 20.399 5.273 -48.436 1.00 58.25 232 SER A O 1
ATOM 1733 N N . GLU A 1 233 ? 22.493 5.731 -47.718 1.00 61.00 233 GLU A N 1
ATOM 1734 C CA . GLU A 1 233 ? 23.143 5.319 -48.959 1.00 61.00 233 GLU A CA 1
ATOM 1735 C C . GLU A 1 233 ? 22.878 3.826 -49.164 1.00 61.00 233 GLU A C 1
ATOM 1737 O O . GLU A 1 233 ? 22.941 3.038 -48.215 1.00 61.00 233 GLU A O 1
ATOM 1742 N N . PRO A 1 234 ? 22.536 3.413 -50.388 1.00 67.06 234 PRO A N 1
ATOM 1743 C CA . PRO A 1 234 ? 22.214 2.027 -50.626 1.00 67.06 234 PRO A CA 1
ATOM 1744 C C . PRO A 1 234 ? 23.412 1.132 -50.282 1.00 67.06 234 PRO A C 1
ATOM 1746 O O . PRO A 1 234 ? 24.552 1.451 -50.623 1.00 67.06 234 PRO A O 1
ATOM 1749 N N . LEU A 1 235 ? 23.135 -0.012 -49.650 1.00 61.19 235 LEU A N 1
ATOM 1750 C CA . LEU A 1 235 ? 24.134 -0.946 -49.104 1.00 61.19 235 LEU A CA 1
ATOM 1751 C C . LEU A 1 235 ? 25.218 -1.371 -50.109 1.00 61.19 235 LEU A C 1
ATOM 1753 O O . LEU A 1 235 ? 26.314 -1.743 -49.711 1.00 61.19 235 LEU A O 1
ATOM 1757 N N . TRP A 1 236 ? 24.937 -1.290 -51.411 1.00 71.69 236 TRP A N 1
ATOM 1758 C CA . TRP A 1 236 ? 25.882 -1.620 -52.479 1.00 71.69 236 TRP A CA 1
ATOM 1759 C C . TRP A 1 236 ? 26.909 -0.520 -52.803 1.00 71.69 236 TRP A C 1
ATOM 1761 O O . TRP A 1 236 ? 27.794 -0.758 -53.620 1.00 71.69 236 TRP A O 1
ATOM 1771 N N . ARG A 1 237 ? 26.804 0.683 -52.220 1.00 68.50 237 ARG A N 1
ATOM 1772 C CA . ARG A 1 237 ? 27.793 1.770 -52.386 1.00 68.50 237 ARG A CA 1
ATOM 1773 C C . ARG A 1 237 ? 28.791 1.879 -51.237 1.00 68.50 237 ARG A C 1
ATOM 1775 O O . ARG A 1 237 ? 29.833 2.509 -51.401 1.00 68.50 237 ARG A O 1
ATOM 1782 N N . VAL A 1 238 ? 28.508 1.244 -50.102 1.00 65.69 238 VAL A N 1
ATOM 1783 C CA . VAL A 1 238 ? 29.412 1.255 -48.953 1.00 65.69 238 VAL A CA 1
ATOM 1784 C C . VAL A 1 238 ? 30.568 0.309 -49.258 1.00 65.69 238 VAL A C 1
ATOM 1786 O O . VAL A 1 238 ? 30.393 -0.905 -49.284 1.00 65.69 238 VAL A O 1
ATOM 1789 N N . THR A 1 239 ? 31.754 0.859 -49.514 1.00 70.44 239 THR A N 1
ATOM 1790 C CA . THR A 1 239 ? 32.985 0.061 -49.572 1.00 70.44 239 THR A CA 1
ATOM 1791 C C . THR A 1 239 ? 33.493 -0.031 -48.134 1.00 70.44 239 THR A C 1
ATOM 1793 O O . THR A 1 239 ? 33.975 0.979 -47.620 1.00 70.44 239 THR A O 1
ATOM 1796 N N . PRO A 1 240 ? 33.319 -1.163 -47.424 1.00 63.03 240 PRO A N 1
ATOM 1797 C CA . PRO A 1 240 ? 33.682 -1.232 -46.017 1.00 63.03 240 PRO A CA 1
ATOM 1798 C C . PRO A 1 240 ? 35.194 -1.056 -45.887 1.00 63.03 240 PRO A C 1
ATOM 1800 O O . PRO A 1 240 ? 35.972 -1.870 -46.390 1.00 63.03 240 PRO A O 1
ATOM 1803 N N . SER A 1 241 ? 35.622 0.015 -45.219 1.00 75.12 241 SER A N 1
ATOM 1804 C CA . SER A 1 241 ? 37.013 0.122 -44.802 1.00 75.12 241 SER A CA 1
ATOM 1805 C C . SER A 1 241 ? 37.246 -0.847 -43.637 1.00 75.12 241 SER A C 1
ATOM 1807 O O . SER A 1 241 ? 36.339 -1.158 -42.857 1.00 75.12 241 SER A O 1
ATOM 1809 N N . ARG A 1 242 ? 38.476 -1.353 -43.512 1.00 75.75 242 ARG A N 1
ATOM 1810 C CA . ARG A 1 242 ? 38.860 -2.265 -42.422 1.00 75.75 242 ARG A CA 1
ATOM 1811 C C . ARG A 1 242 ? 38.629 -1.633 -41.041 1.00 75.75 242 ARG A C 1
ATOM 1813 O O . ARG A 1 242 ? 38.275 -2.337 -40.104 1.00 75.75 242 ARG A O 1
ATOM 1820 N N . GLU A 1 243 ? 38.767 -0.314 -40.942 1.00 77.75 243 GLU A N 1
ATOM 1821 C CA . GLU A 1 243 ? 38.510 0.469 -39.729 1.00 77.75 243 GLU A CA 1
ATOM 1822 C C . GLU A 1 243 ? 37.035 0.452 -39.316 1.00 77.75 243 GLU A C 1
ATOM 1824 O O . GLU A 1 243 ? 36.731 0.211 -38.150 1.00 77.75 243 GLU A O 1
ATOM 1829 N N . THR A 1 244 ? 36.109 0.636 -40.265 1.00 76.75 244 THR A N 1
ATOM 1830 C CA . THR A 1 244 ? 34.666 0.621 -39.976 1.00 76.75 244 THR A CA 1
ATOM 1831 C C . THR A 1 244 ? 34.205 -0.760 -39.508 1.00 76.75 244 THR A C 1
ATOM 1833 O O . THR A 1 244 ? 33.348 -0.875 -38.633 1.00 76.75 244 THR A O 1
ATOM 1836 N N . PHE A 1 245 ? 34.800 -1.824 -40.054 1.00 78.50 245 PHE A N 1
ATOM 1837 C CA . PHE A 1 245 ? 34.501 -3.195 -39.644 1.00 78.50 245 PHE A CA 1
ATOM 1838 C C . PHE A 1 245 ? 35.001 -3.505 -38.223 1.00 78.50 245 PHE A C 1
ATOM 1840 O O . PHE A 1 245 ? 34.255 -4.059 -37.416 1.00 78.50 245 PHE A O 1
ATOM 1847 N N . GLU A 1 246 ? 36.233 -3.108 -37.888 1.00 81.88 246 GLU A N 1
ATOM 1848 C CA . GLU A 1 246 ? 36.790 -3.284 -36.539 1.00 81.88 246 GLU A CA 1
ATOM 1849 C C . GLU A 1 246 ? 36.015 -2.470 -35.488 1.00 81.88 246 GLU A C 1
ATOM 1851 O O . GLU A 1 246 ? 35.715 -2.989 -34.411 1.00 81.88 246 GLU A O 1
ATOM 1856 N N . GLN A 1 247 ? 35.607 -1.236 -35.812 1.00 77.88 247 GLN A N 1
ATOM 1857 C CA . GLN A 1 247 ? 34.749 -0.423 -34.940 1.00 77.88 247 GLN A CA 1
ATOM 1858 C C . GLN A 1 247 ? 33.380 -1.075 -34.713 1.00 77.88 247 GLN A C 1
ATOM 1860 O O . GLN A 1 247 ? 32.937 -1.174 -33.569 1.00 77.88 247 GLN A O 1
ATOM 1865 N N . GLY A 1 248 ? 32.746 -1.597 -35.769 1.00 78.94 248 GLY A N 1
ATOM 1866 C CA . GLY A 1 248 ? 31.471 -2.308 -35.651 1.00 78.94 248 GLY A CA 1
ATOM 1867 C C . GLY A 1 248 ? 31.565 -3.558 -34.769 1.00 78.94 248 GLY A C 1
ATOM 1868 O O . GLY A 1 248 ? 30.697 -3.788 -33.927 1.00 78.94 248 GLY A O 1
ATOM 1869 N N . ILE A 1 249 ? 32.640 -4.347 -34.895 1.00 82.38 249 ILE A N 1
ATOM 1870 C CA . ILE A 1 249 ? 32.873 -5.517 -34.031 1.00 82.38 249 ILE A CA 1
ATOM 1871 C C . ILE A 1 249 ? 33.154 -5.103 -32.582 1.00 82.38 249 ILE A C 1
ATOM 1873 O O . ILE A 1 249 ? 32.664 -5.758 -31.656 1.00 82.38 249 ILE A O 1
ATOM 1877 N N . ALA A 1 250 ? 33.927 -4.039 -32.364 1.00 80.19 250 ALA A N 1
ATOM 1878 C CA . ALA A 1 250 ? 34.210 -3.524 -31.029 1.00 80.19 250 ALA A CA 1
ATOM 1879 C C . ALA A 1 250 ? 32.929 -3.051 -30.323 1.00 80.19 250 ALA A C 1
ATOM 1881 O O . ALA A 1 250 ? 32.700 -3.408 -29.166 1.00 80.19 250 ALA A O 1
ATOM 1882 N N . GLU A 1 251 ? 32.056 -2.335 -31.033 1.00 76.12 251 GLU A N 1
ATOM 1883 C CA . GLU A 1 251 ? 30.764 -1.895 -30.509 1.00 76.12 251 GLU A CA 1
ATOM 1884 C C . GLU A 1 251 ? 29.841 -3.084 -30.201 1.00 76.12 251 GLU A C 1
ATOM 1886 O O . GLU A 1 251 ? 29.217 -3.134 -29.138 1.00 76.12 251 GLU A O 1
ATOM 1891 N N . LEU A 1 252 ? 29.816 -4.102 -31.071 1.00 78.44 252 LEU A N 1
ATOM 1892 C CA . LEU A 1 252 ? 29.053 -5.328 -30.829 1.00 78.44 252 LEU A CA 1
ATOM 1893 C C . LEU A 1 252 ? 29.528 -6.055 -29.562 1.00 78.44 252 LEU A C 1
ATOM 1895 O O . LEU A 1 252 ? 28.703 -6.501 -28.762 1.00 78.44 252 LEU A O 1
ATOM 1899 N N . ARG A 1 253 ? 30.851 -6.155 -29.353 1.00 83.56 253 ARG A N 1
ATOM 1900 C CA . ARG A 1 253 ? 31.435 -6.751 -28.138 1.00 83.56 253 ARG A CA 1
ATOM 1901 C C . ARG A 1 253 ? 31.097 -5.942 -26.893 1.00 83.56 253 ARG A C 1
ATOM 1903 O O . ARG A 1 253 ? 30.738 -6.540 -25.883 1.00 83.56 253 ARG A O 1
ATOM 1910 N N . ALA A 1 254 ? 31.175 -4.614 -26.961 1.00 75.75 254 ALA A N 1
ATOM 1911 C CA . ALA A 1 254 ? 30.832 -3.738 -25.844 1.00 75.75 254 ALA A CA 1
ATOM 1912 C C . ALA A 1 254 ? 29.354 -3.886 -25.443 1.00 75.75 254 ALA A C 1
ATOM 1914 O O . ALA A 1 254 ? 29.043 -4.057 -24.264 1.00 75.75 254 ALA A O 1
ATOM 1915 N N . ARG A 1 255 ? 28.444 -3.929 -26.427 1.00 73.25 255 ARG A N 1
ATOM 1916 C CA . ARG A 1 255 ? 27.011 -4.180 -26.199 1.00 73.25 255 ARG A CA 1
ATOM 1917 C C . ARG A 1 255 ? 26.759 -5.561 -25.590 1.00 73.25 255 ARG A C 1
ATOM 1919 O O . ARG A 1 255 ? 25.956 -5.685 -24.667 1.00 73.25 255 ARG A O 1
ATOM 1926 N N . TYR A 1 256 ? 27.470 -6.590 -26.054 1.00 74.06 256 TYR A N 1
ATOM 1927 C CA . TYR A 1 256 ? 27.391 -7.933 -25.472 1.00 74.06 256 TYR A CA 1
ATOM 1928 C C . TYR A 1 256 ? 27.881 -7.973 -24.021 1.00 74.06 256 TYR A C 1
ATOM 1930 O O . TYR A 1 256 ? 27.228 -8.590 -23.182 1.00 74.06 256 TYR A O 1
ATOM 1938 N N . ALA A 1 257 ? 28.994 -7.303 -23.712 1.00 76.00 257 ALA A N 1
ATOM 1939 C CA . ALA A 1 257 ? 29.533 -7.232 -22.356 1.00 76.00 257 ALA A CA 1
ATOM 1940 C C . ALA A 1 257 ? 28.553 -6.537 -21.394 1.00 76.00 257 ALA A C 1
ATOM 1942 O O . ALA A 1 257 ? 28.246 -7.082 -20.335 1.00 76.00 257 ALA A O 1
ATOM 1943 N N . ALA A 1 258 ? 27.979 -5.400 -21.802 1.00 69.25 258 ALA A N 1
ATOM 1944 C CA . ALA A 1 258 ? 26.974 -4.680 -21.016 1.00 69.25 258 ALA A CA 1
ATOM 1945 C C . ALA A 1 258 ? 25.685 -5.499 -20.806 1.00 69.25 258 ALA A C 1
ATOM 1947 O O . ALA A 1 258 ? 25.105 -5.500 -19.718 1.00 69.25 258 ALA A O 1
ATOM 1948 N N . ALA A 1 259 ? 25.242 -6.244 -21.824 1.00 70.19 259 ALA A N 1
ATOM 1949 C CA . ALA A 1 259 ? 24.091 -7.138 -21.704 1.00 70.19 259 ALA A CA 1
ATOM 1950 C C . ALA A 1 259 ? 24.350 -8.309 -20.739 1.00 70.19 259 ALA A C 1
ATOM 1952 O O . ALA A 1 259 ? 23.427 -8.758 -20.055 1.00 70.19 259 ALA A O 1
ATOM 1953 N N . ASN A 1 260 ? 25.591 -8.798 -20.675 1.00 72.88 260 ASN A N 1
ATOM 1954 C CA . ASN A 1 260 ? 25.972 -9.890 -19.786 1.00 72.88 260 ASN A CA 1
ATOM 1955 C C . ASN A 1 260 ? 26.031 -9.436 -18.319 1.00 72.88 260 ASN A C 1
ATOM 1957 O O . ASN A 1 260 ? 25.498 -10.121 -17.449 1.00 72.88 260 ASN A O 1
ATOM 1961 N N . ASP A 1 261 ? 26.569 -8.243 -18.068 1.00 70.69 261 ASP A N 1
ATOM 1962 C CA . ASP A 1 261 ? 26.608 -7.624 -16.738 1.00 70.69 261 ASP A CA 1
ATOM 1963 C C . ASP A 1 261 ? 25.194 -7.356 -16.178 1.00 70.69 261 ASP A C 1
ATOM 1965 O O . ASP A 1 261 ? 24.879 -7.672 -15.028 1.00 70.69 261 ASP A O 1
ATOM 1969 N N . ALA A 1 262 ? 24.274 -6.872 -17.022 1.00 66.69 262 ALA A N 1
ATOM 1970 C CA . ALA A 1 262 ? 22.868 -6.718 -16.642 1.00 66.69 262 ALA A CA 1
ATOM 1971 C C . ALA A 1 262 ? 22.191 -8.065 -16.305 1.00 66.69 262 ALA A C 1
ATOM 1973 O O . ALA A 1 262 ? 21.334 -8.134 -15.419 1.00 66.69 262 ALA A O 1
ATOM 1974 N N . ARG A 1 263 ? 22.585 -9.155 -16.981 1.00 68.88 263 ARG A N 1
ATOM 1975 C CA . ARG A 1 263 ? 22.105 -10.517 -16.697 1.00 68.88 263 ARG A CA 1
ATOM 1976 C C . ARG A 1 263 ? 22.611 -11.038 -15.358 1.00 68.88 263 ARG A C 1
ATOM 1978 O O . ARG A 1 263 ? 21.824 -11.622 -14.617 1.00 68.88 263 ARG A O 1
ATOM 1985 N N . GLU A 1 264 ? 23.879 -10.815 -15.027 1.00 67.44 264 GLU A N 1
ATOM 1986 C CA . GLU A 1 264 ? 24.430 -11.204 -13.723 1.00 67.44 264 GLU A CA 1
ATOM 1987 C C . GLU A 1 264 ? 23.737 -10.471 -12.572 1.00 67.44 264 GLU A C 1
ATOM 1989 O O . GLU A 1 264 ? 23.380 -11.099 -11.573 1.00 67.44 264 GLU A O 1
ATOM 1994 N N . ARG A 1 265 ? 23.441 -9.176 -12.741 1.00 68.25 265 ARG A N 1
ATOM 1995 C CA . ARG A 1 265 ? 22.672 -8.391 -11.762 1.00 68.25 265 ARG A CA 1
ATOM 1996 C C . ARG A 1 265 ? 21.232 -8.886 -11.588 1.00 68.25 265 ARG A C 1
ATOM 1998 O O . ARG A 1 265 ? 20.724 -8.914 -10.469 1.00 68.25 265 ARG A O 1
ATOM 2005 N N . TYR A 1 266 ? 20.585 -9.335 -12.662 1.00 67.31 266 TYR A N 1
ATOM 2006 C CA . TYR A 1 266 ? 19.262 -9.962 -12.580 1.00 67.31 266 TYR A CA 1
ATOM 2007 C C . TYR A 1 266 ? 19.310 -11.321 -11.860 1.00 67.31 266 TYR A C 1
ATOM 2009 O O . TYR A 1 266 ? 18.490 -11.603 -10.986 1.00 67.31 266 TYR A O 1
ATOM 2017 N N . VAL A 1 267 ? 20.298 -12.163 -12.185 1.00 68.31 267 VAL A N 1
ATOM 2018 C CA . VAL A 1 267 ? 20.461 -13.494 -11.576 1.00 68.31 267 VAL A CA 1
ATOM 2019 C C . VAL A 1 267 ? 20.805 -13.398 -10.089 1.00 68.31 267 VAL A C 1
ATOM 2021 O O . VAL A 1 267 ? 20.317 -14.214 -9.307 1.00 68.31 267 VAL A O 1
ATOM 2024 N N . SER A 1 268 ? 21.595 -12.406 -9.673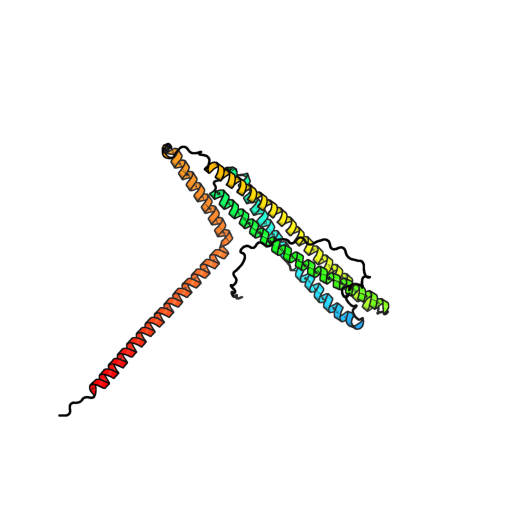 1.00 71.44 268 SER A N 1
ATOM 2025 C CA . SER A 1 268 ? 21.932 -12.208 -8.260 1.00 71.44 268 SER A CA 1
ATOM 2026 C C . SER A 1 268 ? 20.730 -11.740 -7.437 1.00 71.44 268 SER A C 1
ATOM 2028 O O . SER A 1 268 ? 20.522 -12.249 -6.336 1.00 71.44 268 SER A O 1
ATOM 2030 N N . ARG A 1 269 ? 19.886 -10.858 -7.990 1.00 68.81 269 ARG A N 1
ATOM 2031 C CA . ARG A 1 269 ? 18.679 -10.344 -7.320 1.00 68.81 269 ARG A CA 1
ATOM 2032 C C . ARG A 1 269 ? 17.540 -11.375 -7.266 1.00 68.81 269 ARG A C 1
ATOM 2034 O O . ARG A 1 269 ? 16.810 -11.427 -6.283 1.00 68.81 269 ARG A O 1
ATOM 2041 N N . GLN A 1 270 ? 17.429 -12.255 -8.265 1.00 69.19 270 GLN A N 1
ATOM 2042 C CA . GLN A 1 270 ? 16.370 -13.275 -8.358 1.00 69.19 270 GLN A CA 1
ATOM 2043 C C . GLN A 1 270 ? 16.811 -14.685 -7.896 1.00 69.19 270 GLN A C 1
ATOM 2045 O O . GLN A 1 270 ? 16.087 -15.665 -8.116 1.00 69.19 270 GLN A O 1
ATOM 2050 N N . ARG A 1 271 ? 17.999 -14.820 -7.284 1.00 70.56 271 ARG A N 1
ATOM 2051 C CA . ARG A 1 271 ? 18.670 -16.109 -7.022 1.00 70.56 271 ARG A CA 1
ATOM 2052 C C . ARG A 1 271 ? 17.798 -17.112 -6.261 1.00 70.56 271 ARG A C 1
ATOM 2054 O O . ARG A 1 271 ? 17.789 -18.291 -6.606 1.00 70.56 271 ARG A O 1
ATOM 2061 N N . GLU A 1 272 ? 17.022 -16.654 -5.282 1.00 76.56 272 GLU A N 1
ATOM 2062 C CA . GLU A 1 272 ? 16.149 -17.517 -4.473 1.00 76.56 272 GLU A CA 1
ATOM 2063 C C . GLU A 1 272 ? 15.038 -18.176 -5.301 1.00 76.56 272 GLU A C 1
ATOM 2065 O O . GLU A 1 272 ? 14.813 -19.384 -5.202 1.00 76.56 272 GLU A O 1
ATOM 2070 N N . ARG A 1 273 ? 14.387 -17.416 -6.192 1.00 75.75 273 ARG A N 1
ATOM 2071 C CA . ARG A 1 273 ? 13.333 -17.948 -7.072 1.00 75.75 273 ARG A CA 1
ATOM 2072 C C . ARG A 1 273 ? 13.900 -18.885 -8.138 1.00 75.75 273 ARG A C 1
ATOM 2074 O O . ARG A 1 273 ? 13.263 -19.882 -8.471 1.00 75.75 273 ARG A O 1
ATOM 2081 N N . VAL A 1 274 ? 15.100 -18.603 -8.652 1.00 76.62 274 VAL A N 1
ATOM 2082 C CA . VAL A 1 274 ? 15.782 -19.480 -9.620 1.00 76.62 274 VAL A CA 1
ATOM 2083 C C . VAL A 1 274 ? 16.127 -20.826 -8.985 1.00 76.62 274 VAL A C 1
ATOM 2085 O O . VAL A 1 274 ? 15.835 -21.862 -9.580 1.00 76.62 274 VAL A O 1
ATOM 2088 N N . VAL A 1 275 ? 16.674 -20.833 -7.764 1.00 84.75 275 VAL A N 1
ATOM 2089 C CA . VAL A 1 275 ? 16.969 -22.074 -7.026 1.00 84.75 275 VAL A CA 1
ATOM 2090 C C . VAL A 1 275 ? 15.693 -22.878 -6.775 1.00 84.75 275 VAL A C 1
ATOM 2092 O O . VAL A 1 275 ? 15.687 -24.088 -7.003 1.00 84.75 275 VAL A O 1
ATOM 2095 N N . LEU A 1 276 ? 14.598 -22.219 -6.380 1.00 86.81 276 LEU A N 1
ATOM 2096 C CA . LEU A 1 276 ? 13.316 -22.884 -6.139 1.00 86.81 276 LEU A CA 1
ATOM 2097 C C . LEU A 1 276 ? 12.759 -23.552 -7.411 1.00 86.81 276 LEU A C 1
ATOM 2099 O O . LEU A 1 276 ? 12.374 -24.720 -7.379 1.00 86.81 276 LEU A O 1
ATOM 2103 N N . ASN A 1 277 ? 12.770 -22.840 -8.543 1.00 84.75 277 ASN A N 1
ATOM 2104 C CA . ASN A 1 277 ? 12.313 -23.369 -9.832 1.00 84.75 277 ASN A CA 1
ATOM 2105 C C . ASN A 1 277 ? 13.182 -24.537 -10.320 1.00 84.75 277 ASN A C 1
ATOM 2107 O O . ASN A 1 277 ? 12.666 -25.530 -10.835 1.00 84.75 277 ASN A O 1
ATOM 2111 N N . LEU A 1 278 ? 14.500 -24.445 -10.130 1.00 88.69 278 LEU A N 1
ATOM 2112 C CA . LEU A 1 278 ? 15.442 -25.492 -10.522 1.00 88.69 278 LEU A CA 1
ATOM 2113 C C . LEU A 1 278 ? 15.244 -26.754 -9.668 1.00 88.69 278 LEU A C 1
ATOM 2115 O O . LEU A 1 278 ? 15.223 -27.865 -10.196 1.00 88.69 278 LEU A O 1
ATOM 2119 N N . LEU A 1 279 ? 14.984 -26.588 -8.369 1.00 91.00 279 LEU A N 1
ATOM 2120 C CA . LEU A 1 279 ? 14.641 -27.683 -7.462 1.00 91.00 279 LEU A CA 1
ATOM 2121 C C . LEU A 1 279 ? 13.298 -28.327 -7.841 1.00 91.00 279 LEU A C 1
ATOM 2123 O O . LEU A 1 279 ? 13.208 -29.553 -7.902 1.00 91.00 279 LEU A O 1
ATOM 2127 N N . ALA A 1 280 ? 12.284 -27.528 -8.186 1.00 89.81 280 ALA A N 1
ATOM 2128 C CA . ALA A 1 280 ? 10.998 -28.030 -8.669 1.00 89.81 280 ALA A CA 1
ATOM 2129 C C . ALA A 1 280 ? 11.140 -28.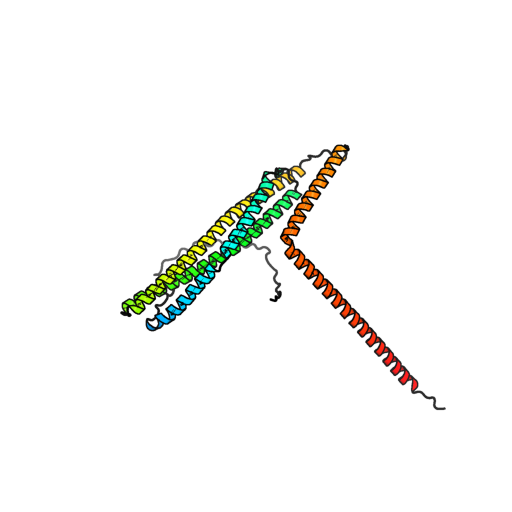846 -9.968 1.00 89.81 280 ALA A C 1
ATOM 2131 O O . ALA A 1 280 ? 10.570 -29.934 -10.073 1.00 89.81 280 ALA A O 1
ATOM 2132 N N . MET A 1 281 ? 11.954 -28.385 -10.927 1.00 89.88 281 MET A N 1
ATOM 2133 C CA . MET A 1 281 ? 12.264 -29.153 -12.140 1.00 89.88 281 MET A CA 1
ATOM 2134 C C . MET A 1 281 ? 12.983 -30.468 -11.829 1.00 89.88 281 MET A C 1
ATOM 2136 O O . MET A 1 281 ? 12.640 -31.492 -12.420 1.00 89.88 281 MET A O 1
ATOM 2140 N N . ILE A 1 282 ? 13.942 -30.474 -10.897 1.00 94.50 282 ILE A N 1
ATOM 2141 C CA . ILE A 1 282 ? 14.628 -31.704 -10.470 1.00 94.50 282 ILE A CA 1
ATOM 2142 C C . ILE A 1 282 ? 13.623 -32.688 -9.861 1.00 94.50 282 ILE A C 1
ATOM 2144 O O . ILE A 1 282 ? 13.619 -33.863 -10.229 1.00 94.50 282 ILE A O 1
ATOM 2148 N N . VAL A 1 283 ? 12.738 -32.223 -8.976 1.00 94.19 283 VAL A N 1
ATOM 2149 C CA . VAL A 1 283 ? 11.695 -33.061 -8.365 1.00 94.19 283 VAL A CA 1
ATOM 2150 C C . VAL A 1 283 ? 10.769 -33.638 -9.432 1.00 94.19 283 VAL A C 1
ATOM 2152 O O . VAL A 1 283 ? 10.546 -34.849 -9.451 1.00 94.19 283 VAL A O 1
ATOM 2155 N N . LEU A 1 284 ? 10.287 -32.810 -10.362 1.00 93.31 284 LEU A N 1
ATOM 2156 C CA . LEU A 1 284 ? 9.426 -33.252 -11.457 1.00 93.31 284 LEU A CA 1
ATOM 2157 C C . LEU A 1 284 ? 10.135 -34.274 -12.358 1.00 93.31 284 LEU A C 1
ATOM 2159 O O . LEU A 1 284 ? 9.552 -35.294 -12.724 1.00 93.31 284 LEU A O 1
ATOM 2163 N N . PHE A 1 285 ? 11.410 -34.048 -12.676 1.00 95.31 285 PHE A N 1
ATOM 2164 C CA . PHE A 1 285 ? 12.224 -34.970 -13.465 1.00 95.31 285 PHE A CA 1
ATOM 2165 C C . PHE A 1 285 ? 12.413 -36.320 -12.762 1.00 95.31 285 PHE A C 1
ATOM 2167 O O . PHE A 1 285 ? 12.267 -37.376 -13.384 1.00 95.31 285 PHE A O 1
ATOM 2174 N N . LEU A 1 286 ? 12.682 -36.313 -11.455 1.00 94.31 286 LEU A N 1
ATOM 2175 C CA . LEU A 1 286 ? 12.777 -37.532 -10.652 1.00 94.31 286 LEU A CA 1
ATOM 2176 C C . LEU A 1 286 ? 11.434 -38.265 -10.577 1.00 94.31 286 LEU A C 1
ATOM 2178 O O . LEU A 1 286 ? 11.401 -39.493 -10.689 1.00 94.31 286 LEU A O 1
ATOM 2182 N N . MET A 1 287 ? 10.332 -37.527 -10.443 1.00 91.50 287 MET A N 1
ATOM 2183 C CA . MET A 1 287 ? 8.983 -38.084 -10.424 1.00 91.50 287 MET A CA 1
ATOM 2184 C C . MET A 1 287 ? 8.633 -38.729 -11.770 1.00 91.50 287 MET A C 1
ATOM 2186 O O . MET A 1 287 ? 8.187 -39.873 -11.792 1.00 91.50 287 MET A O 1
ATOM 2190 N N . MET A 1 288 ? 8.949 -38.074 -12.893 1.00 91.56 288 MET A N 1
ATOM 2191 C CA . MET A 1 288 ? 8.796 -38.646 -14.235 1.00 91.56 288 MET A CA 1
ATOM 2192 C C . MET A 1 288 ? 9.667 -39.891 -14.445 1.00 91.56 288 MET A C 1
ATOM 2194 O O . MET A 1 288 ? 9.202 -40.872 -15.026 1.00 91.56 288 MET A O 1
ATOM 2198 N N . ARG A 1 289 ? 10.914 -39.908 -13.948 1.00 92.81 289 ARG A N 1
ATOM 2199 C CA . ARG A 1 289 ? 11.764 -41.113 -14.019 1.00 92.81 289 ARG A CA 1
ATOM 2200 C C . ARG A 1 289 ? 11.203 -42.261 -13.188 1.00 92.81 289 ARG A C 1
ATOM 2202 O O . ARG A 1 289 ? 11.287 -43.404 -13.628 1.00 92.81 289 ARG A O 1
ATOM 2209 N N . ARG A 1 290 ? 10.633 -41.983 -12.012 1.00 90.00 290 ARG A N 1
ATOM 2210 C CA . ARG A 1 290 ? 9.963 -43.009 -11.200 1.00 90.00 290 ARG A CA 1
ATOM 2211 C C . ARG A 1 290 ? 8.694 -43.516 -11.874 1.00 90.00 290 ARG A C 1
ATOM 2213 O O . ARG A 1 290 ? 8.523 -44.725 -11.956 1.00 90.00 290 ARG A O 1
ATOM 2220 N N . ALA A 1 291 ? 7.872 -42.622 -12.420 1.00 88.62 291 ALA A N 1
ATOM 2221 C CA . ALA A 1 291 ? 6.665 -42.988 -13.153 1.00 88.62 291 ALA A CA 1
ATOM 2222 C C . ALA A 1 291 ? 6.983 -43.899 -14.349 1.00 88.62 291 ALA A C 1
ATOM 2224 O O . ALA A 1 291 ? 6.348 -44.939 -14.496 1.00 88.62 291 ALA A O 1
ATOM 2225 N N . ARG A 1 292 ? 8.020 -43.579 -15.141 1.00 88.50 292 ARG A N 1
ATOM 2226 C CA . ARG A 1 292 ? 8.476 -44.453 -16.237 1.00 88.50 292 ARG A CA 1
ATOM 2227 C C . ARG A 1 292 ? 8.906 -45.830 -15.744 1.00 88.50 292 ARG A C 1
ATOM 2229 O O . ARG A 1 292 ? 8.432 -46.818 -16.278 1.00 88.50 292 ARG A O 1
ATOM 2236 N N . LYS A 1 293 ? 9.712 -45.908 -14.678 1.00 87.81 293 LYS A N 1
ATOM 2237 C CA . LYS A 1 293 ? 10.131 -47.205 -14.118 1.00 87.81 293 LYS A CA 1
ATOM 2238 C C . LYS A 1 293 ? 8.948 -48.068 -13.672 1.00 87.81 293 LYS A C 1
ATOM 2240 O O . LYS A 1 293 ? 8.977 -49.272 -13.883 1.00 87.81 293 LYS A O 1
ATOM 2245 N N . VAL A 1 294 ? 7.920 -47.461 -13.076 1.00 84.81 294 VAL A N 1
ATOM 2246 C CA . VAL A 1 294 ? 6.706 -48.181 -12.655 1.00 84.81 294 VAL A CA 1
ATOM 2247 C C . VAL A 1 294 ? 5.917 -48.681 -13.870 1.00 84.81 294 VAL A C 1
ATOM 2249 O O . VAL A 1 294 ? 5.484 -49.833 -13.886 1.00 84.81 294 VAL A O 1
ATOM 2252 N N . LEU A 1 295 ? 5.782 -47.851 -14.908 1.00 84.25 295 LEU A N 1
ATOM 2253 C CA . LEU A 1 295 ? 5.141 -48.228 -16.172 1.00 84.25 295 LEU A CA 1
ATOM 2254 C C . LEU A 1 295 ? 5.888 -49.365 -16.886 1.00 84.25 295 LEU A C 1
ATOM 2256 O O . LEU A 1 295 ? 5.243 -50.296 -17.364 1.00 84.25 295 LEU A O 1
ATOM 2260 N N . ASP A 1 296 ? 7.221 -49.340 -16.893 1.00 85.38 296 ASP A N 1
ATOM 2261 C CA . ASP A 1 296 ? 8.042 -50.397 -17.491 1.00 85.38 296 ASP A CA 1
ATOM 2262 C C . ASP A 1 296 ? 7.847 -51.729 -16.742 1.00 85.38 296 ASP A C 1
ATOM 2264 O O . ASP A 1 296 ? 7.559 -52.751 -17.363 1.00 85.38 296 ASP A O 1
ATOM 2268 N N . THR A 1 297 ? 7.856 -51.715 -15.400 1.00 80.88 297 THR A N 1
ATOM 2269 C CA . THR A 1 297 ? 7.594 -52.927 -14.597 1.00 80.88 297 THR A CA 1
ATOM 2270 C C . THR A 1 297 ? 6.174 -53.478 -14.762 1.00 80.88 297 THR A C 1
ATOM 2272 O O . THR A 1 297 ? 5.972 -54.695 -14.738 1.00 80.88 297 THR A O 1
ATOM 2275 N N . ALA A 1 298 ? 5.179 -52.607 -14.955 1.00 75.25 298 ALA A N 1
ATOM 2276 C CA . ALA A 1 298 ? 3.802 -53.021 -15.210 1.00 75.25 298 ALA A CA 1
ATOM 2277 C C . ALA A 1 298 ? 3.635 -53.614 -16.622 1.00 75.25 298 ALA A C 1
ATOM 2279 O O . ALA A 1 298 ? 2.900 -54.585 -16.797 1.00 75.25 298 ALA A O 1
ATOM 2280 N N . SER A 1 299 ? 4.356 -53.076 -17.611 1.00 81.19 299 SER A N 1
ATOM 2281 C CA . SER A 1 299 ? 4.386 -53.590 -18.986 1.00 81.19 299 SER A CA 1
ATOM 2282 C C . SER A 1 299 ? 5.019 -54.982 -19.054 1.00 81.19 299 SER A C 1
ATOM 2284 O O . SER A 1 299 ? 4.450 -55.890 -19.664 1.00 81.19 299 SER A O 1
ATOM 2286 N N . ASP A 1 300 ? 6.135 -55.192 -18.349 1.00 78.44 300 ASP A N 1
ATOM 2287 C CA . ASP A 1 300 ? 6.802 -56.497 -18.282 1.00 78.44 300 ASP A CA 1
ATOM 2288 C C . ASP A 1 300 ? 5.948 -57.542 -17.546 1.00 78.44 300 ASP A C 1
ATOM 2290 O O . ASP A 1 300 ? 5.823 -58.680 -18.005 1.00 78.44 300 ASP A O 1
ATOM 2294 N N . SER A 1 301 ? 5.269 -57.144 -16.464 1.00 76.00 301 SER A N 1
ATOM 2295 C CA . SER A 1 301 ? 4.323 -58.015 -15.747 1.00 76.00 301 SER A CA 1
ATOM 2296 C C . SER A 1 301 ? 3.112 -58.390 -16.612 1.00 76.00 301 SER A C 1
ATOM 2298 O O . SER A 1 301 ? 2.664 -59.538 -16.599 1.00 76.00 301 SER A O 1
ATOM 2300 N N . GLY A 1 302 ? 2.600 -57.446 -17.411 1.00 75.62 302 GLY A N 1
ATOM 2301 C CA . GLY A 1 302 ? 1.514 -57.689 -18.362 1.00 75.62 302 GLY A CA 1
ATOM 2302 C C . GLY A 1 302 ? 1.904 -58.662 -19.477 1.00 75.62 302 GLY A C 1
ATOM 2303 O O . GLY A 1 302 ? 1.133 -59.567 -19.800 1.00 75.62 302 GLY A O 1
ATOM 2304 N N . ARG A 1 303 ? 3.123 -58.544 -20.022 1.00 72.88 303 ARG A N 1
ATOM 2305 C CA . ARG A 1 303 ? 3.646 -59.498 -21.018 1.00 72.88 303 ARG A CA 1
ATOM 2306 C C . ARG A 1 303 ? 3.857 -60.892 -20.429 1.00 72.88 303 ARG A C 1
ATOM 2308 O O . ARG A 1 303 ? 3.516 -61.873 -21.085 1.00 72.88 303 ARG A O 1
ATOM 2315 N N . ALA A 1 304 ? 4.357 -60.991 -19.196 1.00 72.69 304 ALA A N 1
ATOM 2316 C CA . ALA A 1 304 ? 4.534 -62.274 -18.513 1.00 72.69 304 ALA A CA 1
ATOM 2317 C C . ALA A 1 304 ? 3.193 -62.999 -18.274 1.00 72.69 304 ALA A C 1
ATOM 2319 O O . ALA A 1 304 ? 3.085 -64.202 -18.513 1.00 72.69 304 ALA A O 1
ATOM 2320 N N . MET A 1 305 ? 2.150 -62.262 -17.877 1.00 78.56 305 MET A N 1
ATOM 2321 C CA . MET A 1 305 ? 0.791 -62.799 -17.716 1.00 78.56 305 MET A CA 1
ATOM 2322 C C . MET A 1 305 ? 0.187 -63.281 -19.045 1.00 78.56 305 MET A C 1
ATOM 2324 O O . MET A 1 305 ? -0.452 -64.334 -19.083 1.00 78.56 305 MET A O 1
ATOM 2328 N N . ALA A 1 306 ? 0.403 -62.543 -20.140 1.00 78.56 306 ALA A N 1
ATOM 2329 C CA . ALA A 1 306 ? -0.073 -62.933 -21.468 1.00 78.56 306 ALA A CA 1
ATOM 2330 C C . ALA A 1 306 ? 0.604 -64.222 -21.967 1.00 78.56 306 ALA A C 1
ATOM 2332 O O . ALA A 1 306 ? -0.085 -65.141 -22.407 1.00 78.56 306 ALA A O 1
ATOM 2333 N N . ALA A 1 307 ? 1.927 -64.333 -21.806 1.00 76.19 307 ALA A N 1
ATOM 2334 C CA . ALA A 1 307 ? 2.682 -65.531 -22.180 1.00 76.19 307 ALA A CA 1
ATOM 2335 C C . ALA A 1 307 ? 2.248 -66.775 -21.380 1.00 76.19 307 ALA A C 1
ATOM 2337 O O . ALA A 1 307 ? 2.123 -67.864 -21.937 1.00 76.19 307 ALA A O 1
ATOM 2338 N N . GLY A 1 308 ? 1.959 -66.619 -20.083 1.00 81.75 308 GLY A N 1
ATOM 2339 C CA . GLY A 1 308 ? 1.451 -67.715 -19.253 1.00 81.75 308 GLY A CA 1
ATOM 2340 C C . GLY A 1 308 ? 0.064 -68.208 -19.680 1.00 81.75 308 GLY A C 1
ATOM 2341 O O . GLY A 1 308 ? -0.214 -69.407 -19.604 1.00 81.75 308 GLY A O 1
ATOM 2342 N N . LYS A 1 309 ? -0.800 -67.305 -20.161 1.00 85.38 309 LYS A N 1
ATOM 2343 C CA . LYS A 1 309 ? -2.133 -67.664 -20.657 1.00 85.38 309 LYS A CA 1
ATOM 2344 C C . LYS A 1 309 ? -2.050 -68.503 -21.933 1.00 85.38 309 LYS A C 1
ATOM 2346 O O . LYS A 1 309 ? -2.680 -69.553 -21.979 1.00 85.38 309 LYS A O 1
ATOM 2351 N N . GLU A 1 310 ? -1.235 -68.101 -22.908 1.00 84.88 310 GLU A N 1
ATOM 2352 C CA . GLU A 1 310 ? -1.073 -68.874 -24.149 1.00 84.88 310 GLU A CA 1
ATOM 2353 C C . GLU A 1 310 ? -0.501 -70.270 -23.899 1.00 84.88 310 GLU A C 1
ATOM 2355 O O . GLU A 1 310 ? -0.958 -71.244 -24.489 1.00 84.88 310 GLU A O 1
ATOM 2360 N N . LEU A 1 311 ? 0.450 -70.396 -22.970 1.00 84.62 311 LEU A N 1
ATOM 2361 C CA . LEU A 1 311 ? 1.054 -71.686 -22.640 1.00 84.62 311 LEU A CA 1
ATOM 2362 C C . LEU A 1 311 ? 0.040 -72.635 -21.982 1.00 84.62 311 LEU A C 1
ATOM 2364 O O . LEU A 1 311 ? 0.021 -73.832 -22.268 1.00 84.62 311 LEU A O 1
ATOM 2368 N N . ARG A 1 312 ? -0.845 -72.099 -21.134 1.00 86.50 312 ARG A N 1
ATOM 2369 C CA . ARG A 1 312 ? -1.946 -72.864 -20.538 1.00 86.50 312 ARG A CA 1
ATOM 2370 C C . ARG A 1 312 ? -2.983 -73.271 -21.582 1.00 86.50 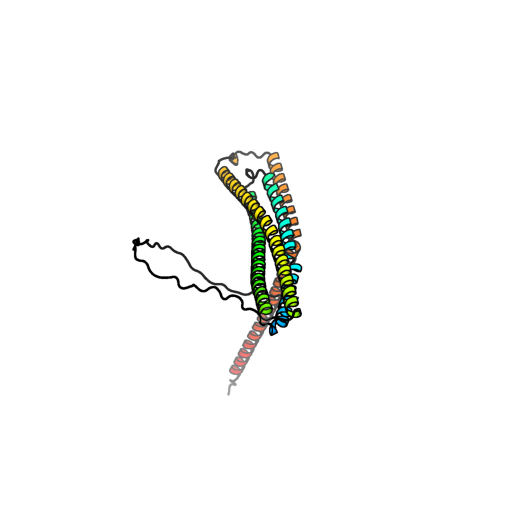312 ARG A C 1
ATOM 2372 O O . ARG A 1 312 ? -3.419 -74.418 -21.567 1.00 86.50 312 ARG A O 1
ATOM 2379 N N . ASP A 1 313 ? -3.361 -72.359 -22.471 1.00 87.88 313 ASP A N 1
ATOM 2380 C CA . ASP A 1 313 ? -4.361 -72.628 -23.503 1.00 87.88 313 ASP A CA 1
ATOM 2381 C C . ASP A 1 313 ? -3.826 -73.681 -24.502 1.00 87.88 313 ASP A C 1
ATOM 2383 O O . ASP A 1 313 ? -4.523 -74.650 -24.797 1.00 87.88 313 ASP A O 1
ATOM 2387 N N . ALA A 1 314 ? -2.542 -73.610 -24.879 1.00 82.81 314 ALA A N 1
ATOM 2388 C CA . ALA A 1 314 ? -1.868 -74.632 -25.687 1.00 82.81 314 ALA A CA 1
ATOM 2389 C C . ALA A 1 314 ? -1.769 -76.002 -24.984 1.00 82.81 314 ALA A C 1
ATOM 2391 O O . ALA A 1 314 ? -1.894 -77.051 -25.621 1.00 82.81 314 ALA A O 1
ATOM 2392 N N . LEU A 1 315 ? -1.555 -76.027 -23.662 1.00 83.56 315 LEU A N 1
ATOM 2393 C CA . LEU A 1 315 ? -1.558 -77.273 -22.885 1.00 83.56 315 LEU A CA 1
ATOM 2394 C C . LEU A 1 315 ? -2.952 -77.900 -22.808 1.00 83.56 315 LEU A C 1
ATOM 2396 O O . LEU A 1 315 ? -3.065 -79.121 -22.911 1.00 83.56 315 LEU A O 1
ATOM 2400 N N . LEU A 1 316 ? -4.000 -77.087 -22.649 1.00 87.06 316 LEU A N 1
ATOM 2401 C CA . LEU A 1 316 ? -5.386 -77.557 -22.650 1.00 87.06 316 LEU A CA 1
ATOM 2402 C C . LEU A 1 316 ? -5.787 -78.109 -24.020 1.00 87.06 316 LEU A C 1
ATOM 2404 O O . LEU A 1 316 ? -6.395 -79.175 -24.087 1.00 87.06 316 LEU A O 1
ATOM 2408 N N . GLU A 1 317 ? -5.391 -77.443 -25.103 1.00 84.94 317 GLU A N 1
ATOM 2409 C CA . GLU A 1 317 ? -5.646 -77.908 -26.468 1.00 84.94 317 GLU A CA 1
ATOM 2410 C C . GLU A 1 317 ? -4.924 -79.236 -26.754 1.00 84.94 317 GLU A C 1
ATOM 2412 O O . GLU A 1 317 ? -5.513 -80.174 -27.294 1.00 84.94 317 GLU A O 1
ATOM 2417 N N . ARG A 1 318 ? -3.678 -79.383 -26.284 1.00 81.62 318 ARG A N 1
ATOM 2418 C CA . ARG A 1 318 ? -2.925 -80.641 -26.401 1.00 81.62 318 ARG A CA 1
ATOM 2419 C C . ARG A 1 318 ? -3.519 -81.773 -25.556 1.00 81.62 318 ARG A C 1
ATOM 2421 O O . ARG A 1 318 ? -3.505 -82.921 -25.997 1.00 81.62 318 ARG A O 1
ATOM 2428 N N . PHE A 1 319 ? -4.055 -81.471 -24.373 1.00 80.44 319 PHE A N 1
ATOM 2429 C CA . PHE A 1 319 ? -4.775 -82.454 -23.554 1.00 80.44 319 PHE A CA 1
ATOM 2430 C C . PHE A 1 319 ? -6.099 -82.879 -24.198 1.00 80.44 319 PHE A C 1
ATOM 2432 O O . PHE A 1 319 ? -6.427 -84.063 -24.179 1.00 80.44 319 PHE A O 1
ATOM 2439 N N . ALA A 1 320 ? -6.828 -81.946 -24.814 1.00 77.94 320 ALA A N 1
ATOM 2440 C CA . ALA A 1 320 ? -8.052 -82.250 -25.549 1.00 77.94 320 ALA A CA 1
ATOM 2441 C C . ALA A 1 320 ? -7.778 -83.105 -26.802 1.00 77.94 320 ALA A C 1
ATOM 2443 O O . ALA A 1 320 ? -8.530 -84.035 -27.089 1.00 77.94 320 ALA A O 1
ATOM 2444 N N . ALA A 1 321 ? -6.672 -82.854 -27.510 1.00 75.62 321 ALA A N 1
ATOM 2445 C CA . ALA A 1 321 ? -6.284 -83.614 -28.701 1.00 75.62 321 ALA A CA 1
ATOM 2446 C C . ALA A 1 321 ? -5.710 -85.017 -28.397 1.00 75.62 321 ALA A C 1
ATOM 2448 O O . ALA A 1 321 ? -5.733 -85.891 -29.260 1.00 75.62 321 ALA A O 1
ATOM 2449 N N . GLY A 1 322 ? -5.215 -85.266 -27.179 1.00 66.19 322 GLY A N 1
ATOM 2450 C CA . GLY A 1 322 ? -4.615 -86.548 -26.773 1.00 66.19 322 GLY A CA 1
ATOM 2451 C C . GLY A 1 322 ? -5.603 -87.654 -26.370 1.00 66.19 322 GLY A C 1
ATOM 2452 O O . GLY A 1 322 ? -5.171 -88.756 -26.044 1.00 66.19 322 GLY A O 1
ATOM 2453 N N . GLY A 1 323 ? -6.914 -87.386 -26.376 1.00 57.88 323 GLY A N 1
ATOM 2454 C CA . GLY A 1 323 ? -7.957 -88.319 -25.921 1.00 57.88 323 GLY A CA 1
ATOM 2455 C C . GLY A 1 323 ? -8.404 -89.388 -26.929 1.00 57.88 323 GLY A C 1
ATOM 2456 O O . GLY A 1 323 ? -9.296 -90.175 -26.617 1.00 57.88 323 GLY A O 1
ATOM 2457 N N . HIS A 1 324 ? -7.828 -89.446 -28.131 1.00 60.12 324 HIS A N 1
ATOM 2458 C CA . HIS A 1 324 ? -8.095 -90.527 -29.086 1.00 60.12 324 HIS A CA 1
ATOM 2459 C C . HIS A 1 324 ? -6.964 -91.552 -29.068 1.00 60.12 324 HIS A C 1
ATOM 2461 O O . HIS A 1 324 ? -6.075 -91.563 -29.917 1.00 60.12 324 HIS A O 1
ATOM 2467 N N . ALA A 1 325 ? -7.025 -92.438 -28.074 1.00 54.75 325 ALA A N 1
ATOM 2468 C CA . ALA A 1 325 ? -6.377 -93.734 -28.179 1.00 54.75 325 ALA A CA 1
ATOM 2469 C C . ALA A 1 325 ? -7.111 -94.555 -29.261 1.00 54.75 325 ALA A C 1
ATOM 2471 O O . ALA A 1 325 ? -8.335 -94.701 -29.169 1.00 54.75 325 ALA A O 1
ATOM 2472 N N . PRO A 1 326 ? -6.413 -95.076 -30.283 1.00 57.81 326 PRO A N 1
ATOM 2473 C CA . PRO A 1 326 ? -7.022 -95.975 -31.250 1.00 57.81 326 PRO A CA 1
ATOM 2474 C C . PRO A 1 326 ? -7.403 -97.283 -30.546 1.00 57.81 326 PRO A C 1
ATOM 2476 O O . PRO A 1 326 ? -6.558 -97.945 -29.946 1.00 57.81 326 PRO A O 1
ATOM 2479 N N . GLN A 1 327 ? -8.686 -97.639 -30.598 1.00 55.00 327 GLN A N 1
ATOM 2480 C CA . GLN A 1 327 ? -9.113 -99.016 -30.372 1.00 55.00 327 GLN A CA 1
ATOM 2481 C C . GLN A 1 327 ? -8.882 -99.800 -31.663 1.00 55.00 327 GLN A C 1
ATOM 2483 O O . GLN A 1 327 ? -9.405 -99.409 -32.709 1.00 55.00 327 GLN A O 1
ATOM 2488 N N . GLY A 1 328 ? -8.130 -100.895 -31.569 1.00 50.81 328 GLY A N 1
ATOM 2489 C CA . GLY A 1 328 ? -7.914 -101.847 -32.659 1.00 50.81 328 GLY A CA 1
ATOM 2490 C C . GLY A 1 328 ? -6.484 -102.330 -32.716 1.00 50.81 328 GLY A C 1
ATOM 2491 O O . GLY A 1 328 ? -5.694 -101.670 -33.422 1.00 50.81 328 GLY A O 1
#

Secondary structure (DSSP, 8-state):
---------------------PPP-----------------PPPPPPPPPGGGHHHHHHHHHHHHHHHHHHHHT--HHHHHHHHHHHHHHHHHHHHHHHHHTTGGGS-HHHHHHHHHHHHHHHHHHHHHHHHHHHHHHHHHHHHHHHHHHHHHHHHHHHHHHHTT--HHHHHHHHHHHHHHHHHHHHHHHHHHHHHHHHHHHHHHHHHHHHHHHHHHHHHHHHHHHHHS--S--TTT----HHHHHHHHHHHHHHHHHHHHHHHHHHHHTHHHHHHHHHHHHHHHHHHHHHHHHHHHHHHHHHHHHHHHHHHHHHHHHHHHTT-PPP-